Protein AF-A0A9E5IH28-F1 (afdb_monomer)

Radius of gyration: 19.71 Å; Cα contacts (8 Å, |Δi|>4): 525; chains: 1; bounding box: 41×34×56 Å

Mean predicted aligned error: 4.01 Å

Secondary structure (DSSP, 8-state):
-HHHHHHH-THHHHSEEEEEEEETTEEEEEEEETTEEEEEEEE-SSS-EEEEEE-SS-S-EEEEESS---EEE-SSEEEEEEPTTEEEEEEESSPP---SPP--EEPPPEE-SSSTTSEEEEEE-SSSS-EEEEEEEEETT----EEEEEE-SPPPP-SSS-SS-EEEEE-GGGS-TTPEEEEEEEEEETT--EEEPPPEEEE---

Foldseek 3Di:
DVVVVCVVPVQVPDFDKEWWDDDDQKTWIWGDDDQKIKIKMFGAAQAWAKDKGFAQDQADKDWPDKDDWDWDDDGRMIITTHGHGIMIMIIGPGGGDDDDDWEKAWDAWDAADVDGQKIKTKMAIPDDAFKKKWKWKDWPPDPDIDTQDIFRYWADDDPRDDTRIDIGIGNLVVDDQQTKMKMKIWMAHPVGDIYIYPIHIDGHHD

Sequence (206 aa):
GIGKLIGENPALRKGTQQLRATEGSAVAMSRYLDGQEYAVIFNSGEKPEAITFPVSTNSTWDQIYGPTTAAAVAGKKISLKVPALSTVILKADSKFTATTKLSVNLQKIAYDYATPYWLGLRATVPGDEFVQVNFQMRIKGKSTWVNLGTADRRTFKSDDIDGDLYRAFIQPRKFKSGTTIEAVAIARNESGEVAYSKIQSFTIKY

pLDDT: mean 95.01, std 4.23, range [79.5, 98.81]

Nearest PDB structures (foldseek):
  1wza-assembly1_A  TM=7.763E-01  e=2.719E-04  Halothermothrix orenii
  5a2a-assembly1_A  TM=6.970E-01  e=1.653E-02  Anoxybacillus ayderensis
  4kkr-assembly1_A  TM=4.707E-01  e=5.229E-02  Vibrio cholerae MJ-1236
  5wt9-assembly1_G  TM=5.643E-01  e=1.497E-01  Homo sapiens
  4be6-assembly1_A  TM=4.126E-01  e=9.073E-02  Vibrio cholerae MJ-1236

Solvent-accessible surface area (backbone atoms only — not comparable to full-atom values): 11337 Å² total; per-residue (Å²): 109,71,70,58,55,39,69,79,36,53,25,80,75,74,26,47,63,36,82,48,37,76,38,95,54,25,41,34,28,38,25,36,41,96,44,39,44,28,42,42,36,40,18,78,27,94,53,66,37,65,45,67,33,62,51,71,49,73,49,61,67,48,76,80,43,57,75,95,62,76,68,50,73,61,62,42,30,43,35,35,57,42,50,42,68,36,50,40,31,33,34,45,75,49,67,50,71,94,82,68,81,82,49,34,46,43,50,80,61,41,72,25,79,95,48,70,81,24,34,33,42,43,29,41,52,75,75,74,65,75,43,35,38,37,34,35,35,27,49,67,93,54,88,64,73,42,82,63,51,70,23,62,42,57,38,72,65,55,100,87,40,71,44,58,28,31,61,48,68,44,65,55,85,83,53,61,71,71,43,40,37,33,36,37,35,38,31,34,40,86,88,68,52,75,27,66,22,63,75,35,66,45,66,42,76,128

Structure (mmCIF, N/CA/C/O backbone):
data_AF-A0A9E5IH28-F1
#
_entry.id   AF-A0A9E5IH28-F1
#
loop_
_atom_site.group_PDB
_atom_site.id
_atom_site.type_symbol
_atom_site.label_atom_id
_atom_site.label_alt_id
_atom_site.label_comp_id
_atom_site.label_asym_id
_atom_site.label_entity_id
_atom_site.label_seq_id
_atom_site.pdbx_PDB_ins_code
_atom_site.Cartn_x
_atom_site.Cartn_y
_atom_site.Cartn_z
_atom_site.occupancy
_atom_site.B_iso_or_equiv
_atom_site.auth_seq_id
_atom_site.auth_comp_id
_atom_site.auth_asym_id
_atom_site.auth_atom_id
_atom_site.pdbx_PDB_model_num
ATOM 1 N N . GLY A 1 1 ? -3.188 -4.347 -28.576 1.00 79.69 1 GLY A N 1
ATOM 2 C CA . GLY A 1 1 ? -3.918 -3.188 -28.018 1.00 79.69 1 GLY A CA 1
ATOM 3 C C . GLY A 1 1 ? -4.116 -3.355 -26.521 1.00 79.69 1 GLY A C 1
ATOM 4 O O . GLY A 1 1 ? -4.085 -4.486 -26.045 1.00 79.69 1 GLY A O 1
ATOM 5 N N . ILE A 1 2 ? -4.332 -2.259 -25.788 1.00 84.38 2 ILE A N 1
ATOM 6 C CA . ILE A 1 2 ? -4.378 -2.241 -24.312 1.00 84.38 2 ILE A CA 1
ATOM 7 C C . ILE A 1 2 ? -5.440 -3.180 -23.705 1.00 84.38 2 ILE A C 1
ATOM 9 O O . ILE A 1 2 ? -5.204 -3.793 -22.670 1.00 84.38 2 ILE A O 1
ATOM 13 N N . GLY A 1 3 ? -6.578 -3.381 -24.380 1.00 87.62 3 GLY A N 1
ATOM 14 C CA . GLY A 1 3 ? -7.622 -4.305 -23.917 1.00 87.62 3 GLY A CA 1
ATOM 15 C C . GLY A 1 3 ? -7.158 -5.764 -23.824 1.00 87.62 3 GLY A C 1
ATOM 16 O O . GLY A 1 3 ? -7.450 -6.429 -22.831 1.00 87.62 3 GLY A O 1
ATOM 17 N N . LYS A 1 4 ? -6.381 -6.235 -24.812 1.00 91.00 4 LYS A N 1
ATOM 18 C CA . LYS A 1 4 ? -5.788 -7.584 -24.818 1.00 91.00 4 LYS A CA 1
ATOM 19 C C . LYS A 1 4 ? -4.766 -7.736 -23.688 1.00 91.00 4 LYS A C 1
ATOM 21 O O . LYS A 1 4 ? -4.864 -8.687 -22.922 1.00 91.00 4 LYS A O 1
ATOM 26 N N . LEU A 1 5 ? -3.880 -6.746 -23.526 1.00 92.75 5 LEU A N 1
ATOM 27 C CA . LEU A 1 5 ? -2.888 -6.720 -22.445 1.00 92.75 5 LEU A CA 1
ATOM 28 C C . LEU A 1 5 ? -3.553 -6.887 -21.074 1.00 92.75 5 LEU A C 1
ATOM 30 O O . LEU A 1 5 ? -3.120 -7.706 -20.273 1.00 92.75 5 LEU A O 1
ATOM 34 N N . ILE A 1 6 ? -4.622 -6.132 -20.810 1.00 91.75 6 ILE A N 1
ATOM 35 C CA . ILE A 1 6 ? -5.341 -6.203 -19.535 1.00 91.75 6 ILE A CA 1
ATOM 36 C C . ILE A 1 6 ? -6.051 -7.556 -19.362 1.00 91.75 6 ILE A C 1
ATOM 38 O O . ILE A 1 6 ? -6.123 -8.066 -18.246 1.00 91.75 6 ILE A O 1
ATOM 42 N N . GLY A 1 7 ? -6.578 -8.137 -20.445 1.00 91.06 7 GLY A N 1
ATOM 43 C CA . GLY A 1 7 ? -7.181 -9.472 -20.418 1.00 91.06 7 GLY A CA 1
ATOM 44 C C . GLY A 1 7 ? -6.182 -10.566 -20.033 1.00 91.06 7 GLY A C 1
ATOM 45 O O . GLY A 1 7 ? -6.505 -11.423 -19.219 1.00 91.06 7 GLY A O 1
ATOM 46 N N . GLU A 1 8 ? -4.961 -10.492 -20.563 1.00 94.56 8 GLU A N 1
ATOM 47 C CA . GLU A 1 8 ? -3.872 -11.443 -20.290 1.00 94.56 8 GLU A CA 1
ATOM 48 C C . GLU A 1 8 ? -3.177 -11.196 -18.940 1.00 94.56 8 GLU A C 1
ATOM 50 O O . GLU A 1 8 ? -2.517 -12.085 -18.407 1.00 94.56 8 GLU A O 1
ATOM 55 N N . ASN A 1 9 ? -3.330 -9.997 -18.365 1.00 95.94 9 ASN A N 1
ATOM 56 C CA . ASN A 1 9 ? -2.646 -9.572 -17.143 1.00 95.94 9 ASN A CA 1
ATOM 57 C C . ASN A 1 9 ? -3.652 -8.979 -16.124 1.00 95.94 9 ASN A C 1
ATOM 59 O O . ASN A 1 9 ? -3.708 -7.757 -15.939 1.00 95.94 9 ASN A O 1
ATOM 63 N N . PRO A 1 10 ? -4.447 -9.817 -15.424 1.00 93.62 10 PRO A N 1
ATOM 64 C CA . PRO A 1 10 ? -5.578 -9.371 -14.597 1.00 93.62 10 PRO A CA 1
ATOM 65 C C . PRO A 1 10 ? -5.232 -8.392 -13.465 1.00 93.62 10 PRO A C 1
ATOM 67 O O . PRO A 1 10 ? -6.069 -7.555 -13.104 1.00 93.62 10 PRO A O 1
ATOM 70 N N . ALA A 1 11 ? -4.004 -8.442 -12.934 1.00 94.12 11 ALA A N 1
ATOM 71 C CA . ALA A 1 11 ? -3.536 -7.510 -11.906 1.00 94.12 11 ALA A CA 1
ATOM 72 C C . ALA A 1 11 ? -3.602 -6.044 -12.369 1.00 94.12 11 ALA A C 1
ATOM 74 O O . ALA A 1 11 ? -3.873 -5.161 -11.560 1.00 94.12 11 ALA A O 1
ATOM 75 N N . LEU A 1 12 ? -3.445 -5.778 -13.674 1.00 94.88 12 LEU A N 1
ATOM 76 C CA . LEU A 1 12 ? -3.555 -4.427 -14.238 1.00 94.88 12 LEU A CA 1
ATOM 77 C C . LEU A 1 12 ? -4.976 -3.854 -14.122 1.00 94.88 12 LEU A C 1
ATOM 79 O O . LEU A 1 12 ? -5.152 -2.635 -14.107 1.00 94.88 12 LEU A O 1
ATOM 83 N N . ARG A 1 13 ? -6.000 -4.712 -14.008 1.00 92.94 13 ARG A N 1
ATOM 84 C CA . ARG A 1 13 ? -7.393 -4.293 -13.799 1.00 92.94 13 ARG A CA 1
ATOM 85 C C . ARG A 1 13 ? -7.795 -4.332 -12.333 1.00 92.94 13 ARG A C 1
ATOM 87 O O . ARG A 1 13 ? -8.352 -3.357 -11.848 1.00 92.94 13 ARG A O 1
ATOM 94 N N . LYS A 1 14 ? -7.547 -5.454 -11.653 1.00 90.44 14 LYS A N 1
ATOM 95 C CA . LYS A 1 14 ? -8.134 -5.756 -10.334 1.00 90.44 14 LYS A CA 1
ATOM 96 C C . LYS A 1 14 ? -7.117 -5.881 -9.203 1.00 90.44 14 LYS A C 1
ATOM 98 O O . LYS A 1 14 ? -7.521 -6.046 -8.061 1.00 90.44 14 LYS A O 1
ATOM 103 N N . GLY A 1 15 ? -5.825 -5.845 -9.514 1.00 90.75 15 GLY A N 1
ATOM 104 C CA . GLY A 1 15 ? -4.783 -5.996 -8.507 1.00 90.75 15 GLY A CA 1
ATOM 105 C C . GLY A 1 15 ? -4.675 -4.779 -7.599 1.00 90.75 15 GLY A C 1
ATOM 106 O O . GLY A 1 15 ? -4.973 -3.660 -8.046 1.00 90.75 15 GLY A O 1
ATOM 107 N N . THR A 1 16 ? -4.195 -5.009 -6.370 1.00 91.44 16 THR A N 1
ATOM 108 C CA . THR A 1 16 ? -3.833 -3.927 -5.443 1.00 91.44 16 THR A CA 1
ATOM 109 C C . THR A 1 16 ? -2.846 -2.988 -6.124 1.00 91.44 16 THR A C 1
ATOM 111 O O . THR A 1 16 ? -2.083 -3.400 -7.003 1.00 91.44 16 THR A O 1
ATOM 114 N N . GLN A 1 17 ? -2.897 -1.715 -5.754 1.00 93.62 17 GLN A N 1
ATOM 115 C CA . GLN A 1 17 ? -2.045 -0.680 -6.313 1.00 93.62 17 GLN A CA 1
ATOM 116 C C . GLN A 1 17 ? -1.266 0.004 -5.200 1.00 93.62 17 GLN A C 1
ATOM 118 O O . GLN A 1 17 ? -1.857 0.605 -4.305 1.00 93.62 17 GLN A O 1
ATOM 123 N N . GLN A 1 18 ? 0.059 -0.002 -5.309 1.00 92.38 18 GLN A N 1
ATOM 124 C CA . GLN A 1 18 ? 0.931 0.705 -4.379 1.00 92.38 18 GLN A CA 1
ATOM 125 C C . GLN A 1 18 ? 1.774 1.728 -5.134 1.00 92.38 18 GLN A C 1
ATOM 127 O O . GLN A 1 18 ? 2.496 1.376 -6.067 1.00 92.38 18 GLN A O 1
ATOM 132 N N . LEU A 1 19 ? 1.680 2.997 -4.732 1.00 93.62 19 LEU A N 1
ATOM 133 C CA . LEU A 1 19 ? 2.574 4.050 -5.212 1.00 93.62 19 LEU A CA 1
ATOM 134 C C . LEU A 1 19 ? 3.994 3.752 -4.711 1.00 93.62 19 LEU A C 1
ATOM 136 O O . LEU A 1 19 ? 4.177 3.509 -3.521 1.00 93.62 19 LEU A O 1
ATOM 140 N N . ARG A 1 20 ? 4.978 3.735 -5.615 1.00 94.62 20 ARG A N 1
ATOM 141 C CA . ARG A 1 20 ? 6.374 3.388 -5.303 1.00 94.62 20 ARG A CA 1
ATOM 142 C C . ARG A 1 20 ? 7.293 4.601 -5.309 1.00 94.62 20 ARG A C 1
ATOM 144 O O . ARG A 1 20 ? 8.170 4.686 -4.458 1.00 94.62 20 ARG A O 1
ATOM 151 N N . ALA A 1 21 ? 7.100 5.520 -6.252 1.00 95.25 21 ALA A N 1
ATOM 152 C CA . ALA A 1 21 ? 7.838 6.777 -6.304 1.00 95.25 21 ALA A CA 1
ATOM 153 C C . ALA A 1 21 ? 7.129 7.814 -7.178 1.00 95.25 21 ALA A C 1
ATOM 155 O O . ALA A 1 21 ? 6.340 7.477 -8.066 1.00 95.25 21 ALA A O 1
ATOM 156 N N . THR A 1 22 ? 7.493 9.070 -6.953 1.00 94.75 22 THR A N 1
ATOM 157 C CA . THR A 1 22 ? 7.183 10.218 -7.804 1.00 94.75 22 THR A CA 1
ATOM 158 C C . THR A 1 22 ? 8.469 11.017 -7.981 1.00 94.75 22 THR A C 1
ATOM 160 O O . THR A 1 22 ? 9.110 11.322 -6.979 1.00 94.75 22 THR A O 1
ATOM 163 N N . GLU A 1 23 ? 8.843 11.345 -9.213 1.00 95.50 23 GLU A N 1
ATOM 164 C CA . GLU A 1 23 ? 10.050 12.119 -9.531 1.00 95.50 23 GLU A CA 1
ATOM 165 C C . GLU A 1 23 ? 9.738 13.035 -10.713 1.00 95.50 23 GLU A C 1
ATOM 167 O O . GLU A 1 23 ? 9.374 12.544 -11.781 1.00 95.50 23 GLU A O 1
ATOM 172 N N . GLY A 1 24 ? 9.826 14.355 -10.529 1.00 95.75 24 GLY A N 1
ATOM 173 C CA . GLY A 1 24 ? 9.456 15.319 -11.568 1.00 95.75 24 GLY A CA 1
ATOM 174 C C . GLY A 1 24 ? 8.064 15.044 -12.155 1.00 95.75 24 GLY A C 1
ATOM 175 O O . GLY A 1 24 ? 7.060 15.076 -11.442 1.00 95.75 24 GLY A O 1
ATOM 176 N N . SER A 1 25 ? 8.012 14.757 -13.461 1.00 97.44 25 SER A N 1
ATOM 177 C CA . SER A 1 25 ? 6.766 14.409 -14.173 1.00 97.44 25 SER A CA 1
ATOM 178 C C . SER A 1 25 ? 6.463 12.904 -14.233 1.00 97.44 25 SER A C 1
ATOM 180 O O . SER A 1 25 ? 5.507 12.493 -14.900 1.00 97.44 25 SER A O 1
ATOM 182 N N . ALA A 1 26 ? 7.272 12.071 -13.574 1.00 98.06 26 ALA A N 1
ATOM 183 C CA . ALA A 1 26 ? 7.134 10.624 -13.565 1.00 98.06 26 ALA A CA 1
ATOM 184 C C . ALA A 1 26 ? 6.498 10.092 -12.277 1.00 98.06 26 ALA A C 1
ATOM 186 O O . ALA A 1 26 ? 6.795 10.526 -11.163 1.00 98.06 26 ALA A O 1
ATOM 187 N N . VAL A 1 27 ? 5.650 9.076 -12.436 1.00 98.06 27 VAL A N 1
ATOM 188 C CA . VAL A 1 27 ? 4.996 8.358 -11.337 1.00 98.06 27 VAL A CA 1
ATOM 189 C C . VAL A 1 27 ? 5.153 6.863 -11.565 1.00 98.06 27 VAL A C 1
ATOM 191 O O . VAL A 1 27 ? 4.762 6.352 -12.614 1.00 98.06 27 VAL A O 1
ATOM 194 N N . ALA A 1 28 ? 5.686 6.156 -10.570 1.00 98.06 28 ALA A N 1
ATOM 195 C CA . ALA A 1 28 ? 5.828 4.706 -10.583 1.00 98.06 28 ALA A CA 1
ATOM 196 C C . ALA A 1 28 ? 4.917 4.064 -9.535 1.00 98.06 28 ALA A C 1
ATOM 198 O O . ALA A 1 28 ? 4.923 4.435 -8.359 1.00 98.06 28 ALA A O 1
ATOM 199 N N . MET A 1 29 ? 4.160 3.055 -9.953 1.00 96.81 29 MET A N 1
ATOM 200 C CA . MET A 1 29 ? 3.312 2.246 -9.083 1.00 96.81 29 MET A CA 1
ATOM 201 C C . MET A 1 29 ? 3.527 0.761 -9.355 1.00 96.81 29 MET A C 1
ATOM 203 O O . MET A 1 29 ? 3.857 0.368 -10.470 1.00 96.81 29 MET A O 1
ATOM 207 N N . SER A 1 30 ? 3.288 -0.070 -8.348 1.00 96.19 30 SER A N 1
ATOM 208 C CA . SER A 1 30 ? 3.164 -1.512 -8.537 1.00 96.19 30 SER A CA 1
ATOM 209 C C . SER A 1 30 ? 1.699 -1.927 -8.580 1.00 96.19 30 SER A C 1
ATOM 211 O O . SER A 1 30 ? 0.851 -1.326 -7.912 1.00 96.19 30 SER A O 1
ATOM 213 N N . ARG A 1 31 ? 1.408 -2.954 -9.378 1.00 96.38 31 ARG A N 1
ATOM 214 C CA . ARG A 1 31 ? 0.132 -3.671 -9.388 1.00 96.38 31 ARG A CA 1
ATOM 215 C C . ARG A 1 31 ? 0.385 -5.123 -9.035 1.00 96.38 31 ARG A C 1
ATOM 217 O O . ARG A 1 31 ? 1.29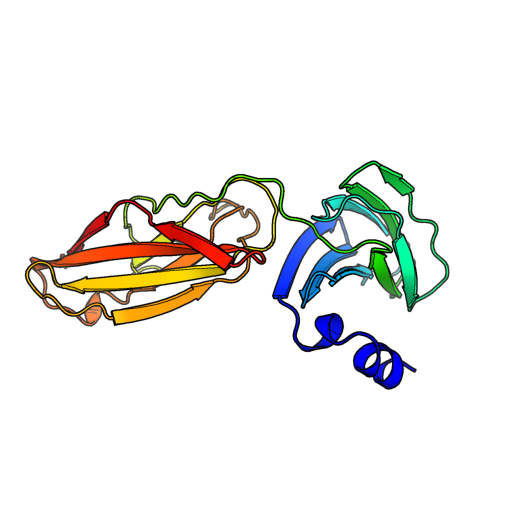5 -5.725 -9.601 1.00 96.38 31 ARG A O 1
ATOM 224 N N . TYR A 1 32 ? -0.429 -5.685 -8.150 1.00 94.88 32 TYR A N 1
ATOM 225 C CA . TYR A 1 32 ? -0.250 -7.061 -7.701 1.00 94.88 32 TYR A CA 1
ATOM 226 C C . TYR A 1 32 ? -1.563 -7.835 -7.611 1.00 94.88 32 TYR A C 1
ATOM 228 O O . TYR A 1 32 ? -2.561 -7.322 -7.104 1.00 94.88 32 TYR A O 1
ATOM 236 N N . LEU A 1 33 ? -1.549 -9.072 -8.109 1.00 93.81 33 LEU A N 1
ATOM 237 C CA . LEU A 1 33 ? -2.621 -10.054 -7.935 1.00 93.81 33 LEU A CA 1
ATOM 238 C C . LEU A 1 33 ? -2.057 -11.467 -8.125 1.00 93.81 33 LEU A C 1
ATOM 240 O O . LEU A 1 33 ? -1.295 -11.691 -9.069 1.00 93.81 33 LEU A O 1
ATOM 244 N N . ASP A 1 34 ? -2.449 -12.410 -7.267 1.00 91.31 34 ASP A N 1
ATOM 245 C CA . ASP A 1 34 ? -2.146 -13.846 -7.381 1.00 91.31 34 ASP A CA 1
ATOM 246 C C . ASP A 1 34 ? -0.658 -14.138 -7.666 1.00 91.31 34 ASP A C 1
ATOM 248 O O . ASP A 1 34 ? -0.268 -14.776 -8.655 1.00 91.31 34 ASP A O 1
ATOM 252 N N . GLY A 1 35 ? 0.214 -13.581 -6.824 1.00 93.44 35 GLY A N 1
ATOM 253 C CA . GLY A 1 35 ? 1.664 -13.753 -6.924 1.00 93.44 35 GLY A CA 1
ATOM 254 C C . GLY A 1 35 ? 2.334 -12.949 -8.039 1.00 93.44 35 GLY A C 1
ATOM 255 O O . GLY A 1 35 ? 3.557 -12.937 -8.105 1.00 93.44 35 GLY A O 1
ATOM 256 N N . GLN A 1 36 ? 1.592 -12.285 -8.926 1.00 96.56 36 GLN A N 1
ATOM 257 C CA . GLN A 1 36 ? 2.178 -11.534 -10.033 1.00 96.56 36 GLN A CA 1
ATOM 258 C C . GLN A 1 36 ? 2.295 -10.048 -9.714 1.00 96.56 36 GLN A C 1
ATOM 260 O O . GLN A 1 36 ? 1.277 -9.379 -9.545 1.00 96.56 36 GLN A O 1
ATOM 265 N N . GLU A 1 37 ? 3.517 -9.518 -9.748 1.00 97.31 37 GLU A N 1
ATOM 266 C CA . GLU A 1 37 ? 3.770 -8.077 -9.689 1.00 97.31 37 GLU A CA 1
ATOM 267 C C . GLU A 1 37 ? 4.005 -7.492 -11.092 1.00 97.31 37 GLU A C 1
ATOM 269 O O . GLU A 1 37 ? 4.604 -8.125 -11.970 1.00 97.31 37 GLU A O 1
ATOM 274 N N . TYR A 1 38 ? 3.524 -6.265 -11.280 1.00 98.19 38 TYR A N 1
ATOM 275 C CA . TYR A 1 38 ? 3.798 -5.391 -12.416 1.00 98.19 38 TYR A CA 1
ATOM 276 C C . TYR A 1 38 ? 4.263 -4.037 -11.894 1.00 98.19 38 TYR A C 1
ATOM 278 O O . TYR A 1 38 ? 3.728 -3.559 -10.895 1.00 98.19 38 TYR A O 1
ATOM 286 N N . ALA A 1 39 ? 5.182 -3.388 -12.600 1.00 98.25 39 ALA A N 1
ATOM 287 C CA . ALA A 1 39 ? 5.504 -1.983 -12.406 1.00 98.25 39 ALA A CA 1
ATOM 288 C C . ALA A 1 39 ? 4.874 -1.187 -13.550 1.00 98.25 39 ALA A C 1
ATOM 290 O O . ALA A 1 39 ? 5.081 -1.497 -14.721 1.00 98.25 39 ALA A O 1
ATOM 291 N N . VAL A 1 40 ? 4.082 -0.175 -13.214 1.00 98.19 40 VAL A N 1
ATOM 292 C CA . VAL A 1 40 ? 3.435 0.727 -14.167 1.00 98.19 40 VAL A CA 1
ATOM 293 C C . VAL A 1 40 ? 4.014 2.111 -13.937 1.00 98.19 40 VAL A C 1
ATOM 295 O O . VAL A 1 40 ? 3.930 2.646 -12.830 1.00 98.19 40 VAL A O 1
ATOM 298 N N . ILE A 1 41 ? 4.623 2.671 -14.975 1.00 98.50 41 ILE A N 1
ATOM 299 C CA . ILE A 1 41 ? 5.333 3.938 -14.899 1.00 98.50 41 ILE A CA 1
ATOM 300 C C . ILE A 1 41 ? 4.758 4.886 -15.939 1.00 98.50 41 ILE A C 1
ATOM 302 O O . ILE A 1 41 ? 4.684 4.553 -17.121 1.00 98.50 41 ILE A O 1
ATOM 306 N N . PHE A 1 42 ? 4.358 6.066 -15.487 1.00 98.19 42 PHE A N 1
ATOM 307 C CA . PHE A 1 42 ? 3.827 7.139 -16.316 1.00 98.19 42 PHE A CA 1
ATOM 308 C C . PHE A 1 42 ? 4.816 8.294 -16.335 1.00 98.19 42 PHE A C 1
ATOM 310 O O . PHE A 1 42 ? 5.422 8.581 -15.307 1.00 98.19 42 PHE A O 1
ATOM 317 N N . ASN A 1 43 ? 4.931 8.976 -17.469 1.00 98.38 43 ASN A N 1
ATOM 318 C CA . ASN A 1 43 ? 5.563 10.286 -17.560 1.00 98.38 43 ASN A CA 1
ATOM 319 C C . ASN A 1 43 ? 4.612 11.236 -18.289 1.00 98.38 43 ASN A C 1
ATOM 321 O O . ASN A 1 43 ? 4.341 11.049 -19.475 1.00 98.38 43 ASN A O 1
ATOM 325 N N . SER A 1 44 ? 4.099 12.236 -17.575 1.00 97.81 44 SER A N 1
ATOM 326 C CA . SER A 1 44 ? 3.207 13.261 -18.130 1.00 97.81 44 SER A CA 1
ATOM 327 C C . SER A 1 44 ? 3.946 14.503 -18.633 1.00 97.81 44 SER A C 1
ATOM 329 O O . SER A 1 44 ? 3.305 15.465 -19.042 1.00 97.81 44 SER A O 1
ATOM 331 N N . GLY A 1 45 ? 5.278 14.509 -18.582 1.00 98.00 45 GLY A N 1
ATOM 332 C CA . GLY A 1 45 ? 6.114 15.604 -19.052 1.00 98.00 45 GLY A CA 1
ATOM 333 C C . GLY A 1 45 ? 6.436 15.496 -20.540 1.00 98.00 45 GLY A C 1
ATOM 334 O O . GLY A 1 45 ? 6.471 14.411 -21.123 1.00 98.00 45 GLY A O 1
ATOM 335 N N . GLU A 1 46 ? 6.747 16.637 -21.149 1.00 97.81 46 GLU A N 1
ATOM 336 C CA . GLU A 1 46 ? 7.162 16.746 -22.557 1.00 97.81 46 GLU A CA 1
ATOM 337 C C . GLU A 1 46 ? 8.626 16.333 -22.790 1.00 97.81 46 GLU A C 1
ATOM 339 O O . GLU A 1 46 ? 9.129 16.367 -23.913 1.00 97.81 46 GLU A O 1
ATOM 344 N N . LYS A 1 47 ? 9.332 15.928 -21.729 1.00 98.06 47 LYS A N 1
ATOM 345 C CA . LYS A 1 47 ? 10.719 15.460 -21.769 1.00 98.06 47 LYS A CA 1
ATOM 346 C C . LYS A 1 47 ? 10.833 14.093 -21.096 1.00 98.06 47 LYS A C 1
ATOM 348 O O . LYS A 1 47 ? 10.058 13.800 -20.186 1.00 98.06 47 LYS A O 1
ATOM 353 N N . PRO A 1 48 ? 11.791 13.247 -21.512 1.00 98.12 48 PRO A N 1
ATOM 354 C CA . PRO A 1 48 ? 12.058 12.006 -20.804 1.00 98.12 48 PRO A CA 1
ATOM 355 C C . PRO A 1 48 ? 12.497 12.266 -19.359 1.00 98.12 48 PRO A C 1
ATOM 357 O O . PRO A 1 48 ? 13.372 13.103 -19.133 1.00 98.12 48 PRO A O 1
ATOM 360 N N . GLU A 1 49 ? 11.950 11.504 -18.420 1.00 98.50 49 GLU A N 1
ATOM 361 C CA . GLU A 1 49 ? 12.140 11.693 -16.979 1.00 98.50 49 GLU A CA 1
ATOM 362 C C . GLU A 1 49 ? 12.804 10.455 -16.371 1.00 98.50 49 GLU A C 1
ATOM 364 O O . GLU A 1 49 ? 12.422 9.320 -16.676 1.00 98.50 49 GLU A O 1
ATOM 369 N N . ALA A 1 50 ? 13.832 10.656 -15.549 1.00 98.38 50 ALA A N 1
ATOM 370 C CA . ALA A 1 50 ? 14.498 9.556 -14.862 1.00 98.38 50 ALA A CA 1
ATOM 371 C C . ALA A 1 50 ? 13.761 9.258 -13.558 1.00 98.38 50 ALA A C 1
ATOM 373 O O . ALA A 1 50 ? 13.481 10.164 -12.787 1.00 98.38 50 ALA A O 1
ATOM 374 N N . ILE A 1 51 ? 13.478 7.988 -13.286 1.00 98.56 51 ILE A N 1
ATOM 375 C CA . ILE A 1 51 ? 12.842 7.584 -12.035 1.00 98.56 51 ILE A CA 1
ATOM 376 C C . ILE A 1 51 ? 13.458 6.294 -11.521 1.00 98.56 51 ILE A C 1
ATOM 378 O O . ILE A 1 51 ? 13.873 5.412 -12.277 1.00 98.56 51 ILE A O 1
ATOM 382 N N . THR A 1 52 ? 13.532 6.204 -10.202 1.00 98.38 52 THR A N 1
ATOM 383 C CA . THR A 1 52 ? 14.053 5.053 -9.485 1.00 98.38 52 THR A CA 1
ATOM 384 C C . THR A 1 52 ? 13.108 4.714 -8.348 1.00 98.38 52 THR A C 1
ATOM 386 O O . THR A 1 52 ? 12.737 5.593 -7.576 1.00 98.38 52 THR A O 1
ATOM 389 N N . PHE A 1 53 ? 12.719 3.449 -8.233 1.00 97.44 53 PHE A N 1
ATOM 390 C CA . PHE A 1 53 ? 11.679 3.046 -7.293 1.00 97.44 53 PHE A CA 1
ATOM 391 C C . PHE A 1 53 ? 11.858 1.606 -6.798 1.00 97.44 53 PHE A C 1
ATOM 393 O O . PHE A 1 53 ? 12.447 0.775 -7.500 1.00 97.44 53 PHE A O 1
ATOM 400 N N . PRO A 1 54 ? 11.375 1.299 -5.581 1.00 95.88 54 PRO A N 1
ATOM 401 C CA . PRO A 1 54 ? 11.363 -0.062 -5.066 1.00 95.88 54 PRO A CA 1
ATOM 402 C C . PRO A 1 54 ? 10.244 -0.903 -5.700 1.00 95.88 54 PRO A C 1
ATOM 404 O O . PRO A 1 54 ? 9.224 -0.382 -6.153 1.00 95.88 54 PRO A O 1
ATOM 407 N N . VAL A 1 55 ? 10.425 -2.220 -5.678 1.00 95.75 55 VAL A N 1
ATOM 408 C CA . VAL A 1 55 ? 9.422 -3.246 -6.012 1.00 95.75 55 VAL A CA 1
ATOM 409 C C . VAL A 1 55 ? 9.433 -4.336 -4.938 1.00 95.75 55 VAL A C 1
ATOM 411 O O . VAL A 1 55 ? 10.405 -4.471 -4.197 1.00 95.75 55 VAL A O 1
ATOM 414 N N . SER A 1 56 ? 8.375 -5.136 -4.822 1.00 94.19 56 SER A N 1
ATOM 415 C CA . SER A 1 56 ? 8.325 -6.187 -3.790 1.00 94.19 56 SER A CA 1
ATOM 416 C C . SER A 1 56 ? 9.044 -7.471 -4.218 1.00 94.19 56 SER A C 1
ATOM 418 O O . SER A 1 56 ? 9.554 -8.207 -3.363 1.00 94.19 56 SER A O 1
ATOM 420 N N . THR A 1 57 ? 9.102 -7.733 -5.524 1.00 95.44 57 THR A N 1
ATOM 421 C CA . THR A 1 57 ? 9.635 -8.958 -6.128 1.00 95.44 57 THR A CA 1
ATOM 422 C C . THR A 1 57 ? 11.077 -8.760 -6.585 1.00 95.44 57 THR A C 1
ATOM 424 O O .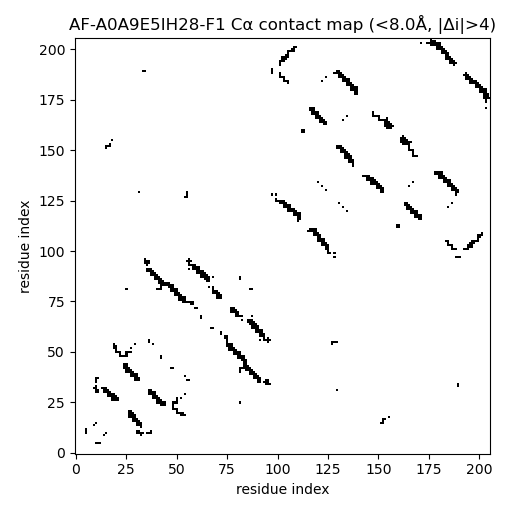 THR A 1 57 ? 11.386 -7.849 -7.350 1.00 95.44 57 THR A O 1
ATOM 427 N N . ASN A 1 58 ? 11.972 -9.635 -6.124 1.00 94.69 58 ASN A N 1
ATOM 428 C CA . ASN A 1 58 ? 13.340 -9.701 -6.631 1.00 94.69 58 ASN A CA 1
ATOM 429 C C . ASN A 1 58 ? 13.354 -10.585 -7.884 1.00 94.69 58 ASN A C 1
ATOM 431 O O . ASN A 1 58 ? 13.259 -11.803 -7.766 1.00 94.69 58 ASN A O 1
ATOM 435 N N . SER A 1 59 ? 13.404 -9.973 -9.064 1.00 96.44 59 SER A N 1
ATOM 436 C CA . SER A 1 59 ? 13.245 -10.658 -10.350 1.00 96.44 59 SER A CA 1
ATOM 437 C C . SER A 1 59 ? 13.943 -9.888 -11.464 1.00 96.44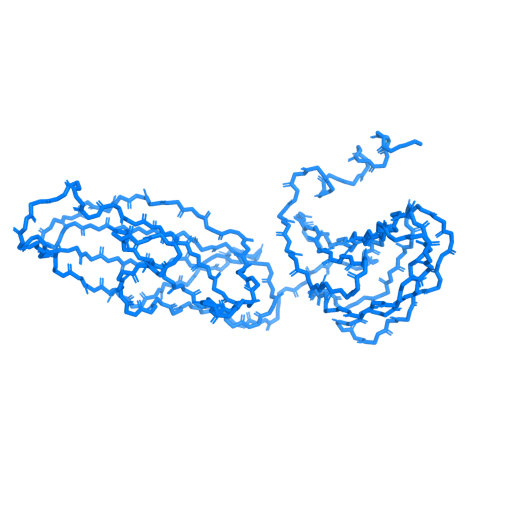 59 SER A C 1
ATOM 439 O O . SER A 1 59 ? 14.224 -8.702 -11.311 1.00 96.44 59 SER A O 1
ATOM 441 N N . THR A 1 60 ? 14.150 -10.534 -12.607 1.00 97.00 60 THR A N 1
ATOM 442 C CA . THR A 1 60 ? 14.196 -9.845 -13.903 1.00 97.00 60 THR A CA 1
ATOM 443 C C . THR A 1 60 ? 12.788 -9.384 -14.301 1.00 97.00 60 THR A C 1
ATOM 445 O O . THR A 1 60 ? 11.793 -9.843 -13.721 1.00 97.00 60 THR A O 1
ATOM 448 N N . TRP A 1 61 ? 12.713 -8.407 -15.207 1.00 98.25 61 TRP A N 1
ATOM 449 C CA . TRP A 1 61 ? 11.465 -7.732 -15.550 1.00 98.25 61 TRP A CA 1
ATOM 450 C C . TRP A 1 61 ? 11.330 -7.515 -17.054 1.00 98.25 61 TRP A C 1
ATOM 452 O O . TRP A 1 61 ? 12.080 -6.731 -17.639 1.00 98.25 61 TRP A O 1
ATOM 462 N N . ASP A 1 62 ? 10.310 -8.128 -17.643 1.00 97.56 62 ASP A N 1
ATOM 463 C CA . ASP A 1 62 ? 9.947 -7.950 -19.042 1.00 97.56 62 ASP A CA 1
ATOM 464 C C . ASP A 1 62 ? 9.105 -6.690 -19.268 1.00 97.56 62 ASP A C 1
ATOM 466 O O . ASP A 1 62 ? 8.087 -6.461 -18.606 1.00 97.56 62 ASP A O 1
ATOM 470 N N . GLN A 1 63 ? 9.466 -5.888 -20.272 1.00 97.88 63 GLN A N 1
ATOM 471 C CA . GLN A 1 63 ? 8.600 -4.812 -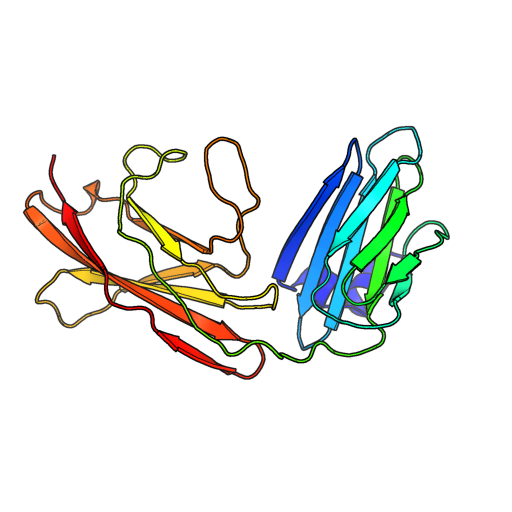20.749 1.00 97.88 63 GLN A CA 1
ATOM 472 C C . GLN A 1 63 ? 7.479 -5.386 -21.622 1.00 97.88 63 GLN A C 1
ATOM 474 O O . GLN A 1 63 ? 7.720 -5.912 -22.705 1.00 97.88 63 GLN A O 1
ATOM 479 N N . ILE A 1 64 ? 6.233 -5.206 -21.186 1.00 97.25 64 ILE A N 1
ATOM 480 C CA . ILE A 1 64 ? 5.045 -5.740 -21.872 1.00 97.25 64 ILE A CA 1
ATOM 481 C C . ILE A 1 64 ? 4.202 -4.659 -22.560 1.00 97.25 64 ILE A C 1
ATOM 483 O O . ILE A 1 64 ? 3.262 -4.971 -23.291 1.00 97.25 64 ILE A O 1
ATOM 487 N N . TYR A 1 65 ? 4.498 -3.380 -22.313 1.00 97.50 65 TYR A N 1
ATOM 488 C CA . TYR A 1 65 ? 3.780 -2.260 -22.919 1.00 97.50 65 TYR A CA 1
ATOM 489 C C . TYR A 1 65 ? 4.613 -0.978 -22.942 1.00 97.50 65 TYR A C 1
ATOM 491 O O . TYR A 1 65 ? 5.426 -0.743 -22.047 1.00 97.50 65 TYR A O 1
ATOM 499 N N . GLY A 1 66 ? 4.335 -0.124 -23.929 1.00 96.56 66 GLY A N 1
ATOM 500 C CA . GLY A 1 66 ? 4.953 1.190 -24.082 1.00 96.56 66 GLY A CA 1
ATOM 501 C C . GLY A 1 66 ? 6.152 1.207 -25.031 1.00 96.56 66 GLY A C 1
ATOM 502 O O . GLY A 1 66 ? 6.523 0.162 -25.570 1.00 96.56 66 GLY A O 1
ATOM 503 N N . PRO A 1 67 ? 6.766 2.384 -25.243 1.00 97.19 67 PRO A N 1
ATOM 504 C CA . PRO A 1 67 ? 7.979 2.515 -26.045 1.00 97.19 67 PRO A CA 1
ATOM 505 C C . PRO A 1 67 ? 9.147 1.760 -25.405 1.00 97.19 67 PRO A C 1
ATOM 507 O O . PRO A 1 67 ? 9.290 1.777 -24.180 1.00 97.19 67 PRO A O 1
ATOM 510 N N . THR A 1 68 ? 9.986 1.105 -26.211 1.00 96.81 68 THR A N 1
ATOM 511 C CA . THR A 1 68 ? 11.154 0.349 -25.730 1.00 96.81 68 THR A CA 1
ATOM 512 C C . THR A 1 68 ? 12.030 1.218 -24.837 1.00 96.81 68 THR A C 1
ATOM 514 O O . THR A 1 68 ? 12.566 2.233 -25.278 1.00 96.81 68 THR A O 1
ATOM 517 N N . THR A 1 69 ? 12.163 0.816 -23.576 1.00 96.69 69 THR A N 1
ATOM 518 C CA . THR A 1 69 ? 12.874 1.576 -22.554 1.00 96.69 69 THR A CA 1
ATOM 519 C C . THR A 1 69 ? 13.798 0.639 -21.792 1.00 96.69 69 THR A C 1
ATOM 521 O O . THR A 1 69 ? 13.363 -0.372 -21.249 1.00 96.69 69 THR A O 1
ATOM 524 N N . ALA A 1 70 ? 15.086 0.972 -21.735 1.00 96.44 70 ALA A N 1
ATOM 525 C CA . ALA A 1 70 ? 16.030 0.207 -20.934 1.00 96.44 70 ALA A CA 1
ATOM 526 C C . ALA A 1 70 ? 15.739 0.420 -19.440 1.00 96.44 70 ALA A C 1
ATOM 528 O O . ALA A 1 70 ? 15.747 1.555 -18.955 1.00 96.44 70 ALA A O 1
ATOM 529 N N . ALA A 1 71 ? 15.501 -0.677 -18.722 1.00 97.50 71 ALA A N 1
ATOM 530 C CA . ALA A 1 71 ? 15.351 -0.691 -17.275 1.00 97.50 71 ALA A CA 1
ATOM 531 C C . ALA A 1 71 ? 16.564 -1.375 -16.636 1.00 97.50 71 ALA A C 1
ATOM 533 O O . ALA A 1 71 ? 16.921 -2.496 -16.992 1.00 97.50 71 ALA A O 1
ATOM 534 N N . ALA A 1 72 ? 17.193 -0.694 -15.683 1.00 98.00 72 ALA A N 1
ATOM 535 C CA . ALA A 1 72 ? 18.206 -1.278 -14.821 1.00 98.00 72 ALA A CA 1
ATOM 536 C C . ALA A 1 72 ? 17.523 -1.854 -13.578 1.00 98.00 72 ALA A C 1
ATOM 538 O O . ALA A 1 72 ? 16.759 -1.156 -12.907 1.00 98.00 72 ALA A O 1
ATOM 539 N N . VAL A 1 73 ? 17.812 -3.116 -13.265 1.00 97.88 73 VAL A N 1
ATOM 540 C CA . VAL A 1 73 ? 17.264 -3.808 -12.095 1.00 97.88 73 VAL A CA 1
ATOM 541 C C . VAL A 1 73 ? 18.403 -4.203 -11.166 1.00 97.88 73 VAL A C 1
ATOM 543 O O . VAL A 1 73 ? 19.361 -4.850 -11.584 1.00 97.88 73 VAL A O 1
ATOM 546 N N . ALA A 1 74 ? 18.297 -3.813 -9.899 1.00 96.62 74 ALA A N 1
ATOM 547 C CA . ALA A 1 74 ? 19.260 -4.139 -8.855 1.00 96.62 74 ALA A CA 1
ATOM 548 C C . ALA A 1 74 ? 18.512 -4.632 -7.612 1.00 96.62 74 ALA A C 1
ATOM 550 O O . ALA A 1 74 ? 18.047 -3.846 -6.784 1.00 96.62 74 ALA A O 1
ATOM 551 N N . GLY A 1 75 ? 18.364 -5.953 -7.493 1.00 94.31 75 GLY A N 1
ATOM 552 C CA . GLY A 1 75 ? 17.551 -6.562 -6.446 1.00 94.31 75 GLY A CA 1
ATOM 553 C C . GLY A 1 75 ? 16.085 -6.129 -6.550 1.00 94.31 75 GLY A C 1
ATOM 554 O O . GLY A 1 75 ? 15.451 -6.259 -7.592 1.00 94.31 75 GLY A O 1
ATOM 555 N N . LYS A 1 76 ? 15.553 -5.554 -5.468 1.00 95.62 76 LYS A N 1
ATOM 556 C CA . LYS A 1 76 ? 14.170 -5.051 -5.365 1.00 95.62 76 LYS A CA 1
ATOM 557 C C . LYS A 1 76 ? 14.016 -3.587 -5.801 1.00 95.62 76 LYS A C 1
ATOM 559 O O . LYS A 1 76 ? 13.213 -2.844 -5.241 1.00 95.62 76 LYS A O 1
ATOM 564 N N . LYS A 1 77 ? 14.822 -3.138 -6.762 1.00 97.81 77 LYS A N 1
ATOM 565 C CA . LYS A 1 77 ? 14.870 -1.740 -7.202 1.00 97.81 77 LYS A CA 1
ATOM 566 C C . LYS A 1 77 ? 14.986 -1.667 -8.716 1.00 97.81 77 LYS A C 1
ATOM 568 O O . LYS A 1 77 ? 15.816 -2.362 -9.300 1.00 97.81 77 LYS A O 1
ATOM 573 N N . ILE A 1 78 ? 14.175 -0.805 -9.322 1.00 98.50 78 ILE A N 1
ATOM 574 C CA . ILE A 1 78 ? 14.173 -0.543 -10.762 1.00 98.50 78 ILE A CA 1
ATOM 575 C C . ILE A 1 78 ? 14.511 0.929 -10.993 1.00 98.50 78 ILE A C 1
ATOM 577 O O . ILE A 1 78 ? 13.997 1.810 -10.300 1.00 98.50 78 ILE A O 1
ATOM 581 N N . SER A 1 79 ? 15.356 1.186 -11.986 1.00 98.50 79 SER A N 1
ATOM 582 C CA . SER A 1 79 ? 15.697 2.517 -12.482 1.00 98.50 79 SER A CA 1
ATOM 583 C C . SER A 1 79 ? 15.517 2.555 -13.995 1.00 98.50 79 SER A C 1
ATOM 585 O O . SER A 1 79 ? 16.036 1.692 -14.701 1.00 98.50 79 SER A O 1
ATOM 587 N N . LEU A 1 80 ? 14.804 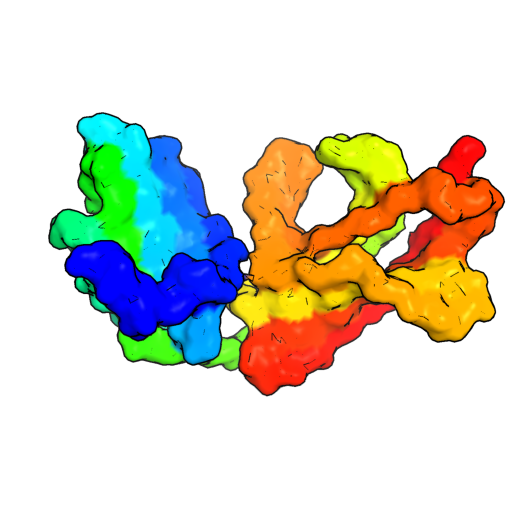3.555 -14.513 1.00 98.31 80 LEU A N 1
ATOM 588 C CA . LEU A 1 80 ? 14.670 3.773 -15.954 1.00 98.31 80 LEU A CA 1
ATOM 589 C C . LEU A 1 80 ? 14.463 5.251 -16.288 1.00 98.31 80 LEU A C 1
ATOM 591 O O . LEU A 1 80 ? 14.093 6.055 -15.433 1.00 98.31 80 LEU A O 1
ATOM 595 N N . LYS A 1 81 ? 14.678 5.592 -17.561 1.00 98.31 81 LYS A N 1
ATOM 596 C CA . LYS A 1 81 ? 14.351 6.903 -18.125 1.00 98.31 81 LYS A CA 1
ATOM 597 C C . LYS A 1 81 ? 13.111 6.776 -18.999 1.00 98.31 81 LYS A C 1
ATOM 599 O O . LYS A 1 81 ? 13.185 6.267 -20.112 1.00 98.31 81 LYS A O 1
ATOM 604 N N . VAL A 1 82 ? 11.975 7.209 -18.470 1.00 98.25 82 VAL A N 1
ATOM 605 C CA . VAL A 1 82 ? 10.657 7.052 -19.088 1.00 98.25 82 VAL A CA 1
ATOM 606 C C . VAL A 1 82 ? 10.500 8.103 -20.189 1.00 98.25 82 VAL A C 1
ATOM 608 O O . VAL A 1 82 ? 10.656 9.292 -19.899 1.00 98.25 82 VAL A O 1
ATOM 611 N N . PRO A 1 83 ? 10.186 7.727 -21.440 1.00 98.44 83 PRO A N 1
ATOM 612 C CA . PRO A 1 83 ? 9.987 8.687 -22.526 1.00 98.44 83 PRO A CA 1
ATOM 613 C C . PRO A 1 83 ? 8.901 9.727 -22.220 1.00 98.44 83 PRO A C 1
ATOM 615 O O . PRO A 1 83 ? 8.008 9.479 -21.408 1.00 98.44 83 PRO A O 1
ATOM 618 N N . ALA A 1 84 ? 8.972 10.883 -22.881 1.00 98.19 84 ALA A N 1
ATOM 619 C CA . ALA A 1 84 ? 7.971 11.944 -22.758 1.00 98.19 84 ALA A CA 1
ATOM 620 C C . ALA A 1 84 ? 6.558 11.434 -23.085 1.00 98.19 84 ALA A C 1
ATOM 622 O O . ALA A 1 84 ? 6.401 10.628 -24.005 1.00 98.19 84 ALA A O 1
ATOM 623 N N . LEU A 1 85 ? 5.550 11.922 -22.355 1.00 97.94 85 LEU A N 1
ATOM 624 C CA . LEU A 1 85 ? 4.124 11.640 -22.585 1.00 97.94 85 LEU A CA 1
ATOM 625 C C . LEU A 1 85 ? 3.821 10.146 -22.803 1.00 97.94 85 LEU A C 1
ATOM 627 O O . LEU A 1 85 ? 3.092 9.767 -23.723 1.00 97.94 85 LEU A O 1
ATOM 631 N N . SER A 1 86 ? 4.417 9.276 -21.986 1.00 98.06 86 SER A N 1
ATOM 632 C CA . SER A 1 86 ? 4.382 7.831 -22.213 1.00 98.06 86 SER A CA 1
ATOM 633 C C . SER A 1 86 ? 4.010 7.025 -20.974 1.00 98.06 86 SER A C 1
ATOM 635 O O . SER A 1 86 ? 3.975 7.511 -19.841 1.00 98.06 86 SER A O 1
ATOM 637 N N . THR A 1 87 ? 3.693 5.755 -21.213 1.00 97.88 87 THR A N 1
ATOM 638 C CA . THR A 1 87 ? 3.478 4.747 -20.177 1.00 97.88 87 THR A CA 1
ATOM 639 C C . THR A 1 87 ? 4.319 3.529 -20.507 1.00 97.88 87 THR A C 1
ATOM 641 O O . THR A 1 87 ? 4.236 3.022 -21.625 1.00 97.88 87 THR A O 1
ATOM 644 N N . VAL A 1 88 ? 5.077 3.043 -19.530 1.00 98.25 88 VAL A N 1
ATOM 645 C CA . VAL A 1 88 ? 5.847 1.798 -19.601 1.00 98.25 88 VAL A CA 1
ATOM 646 C C . VAL A 1 88 ? 5.273 0.829 -18.575 1.00 98.25 88 VAL A C 1
ATOM 648 O O . VAL A 1 88 ? 5.028 1.208 -17.428 1.00 98.25 88 VAL A O 1
ATOM 651 N N . ILE A 1 89 ? 5.036 -0.419 -18.984 1.00 98.31 89 ILE A N 1
ATOM 652 C CA . ILE A 1 89 ? 4.619 -1.486 -18.065 1.00 98.31 89 ILE A CA 1
ATOM 653 C C . ILE A 1 89 ? 5.654 -2.594 -18.106 1.00 98.31 89 ILE A C 1
ATOM 655 O O . ILE A 1 89 ? 5.917 -3.162 -19.168 1.00 98.31 89 ILE A O 1
ATOM 659 N N . LEU A 1 90 ? 6.192 -2.904 -16.933 1.00 98.62 90 LEU A N 1
ATOM 660 C CA . LEU A 1 90 ? 7.093 -4.017 -16.700 1.00 98.62 90 LEU A CA 1
ATOM 661 C C . LEU A 1 90 ? 6.357 -5.108 -15.920 1.00 98.62 90 LEU A C 1
ATOM 663 O O . LEU A 1 90 ? 5.543 -4.812 -15.042 1.00 98.62 90 LEU A O 1
ATOM 667 N N . LYS A 1 91 ? 6.653 -6.368 -16.213 1.00 98.38 91 LYS A N 1
ATOM 668 C CA . LYS A 1 91 ? 6.128 -7.545 -15.522 1.00 98.38 91 LYS A CA 1
ATOM 669 C C . LYS A 1 91 ? 7.285 -8.292 -14.878 1.00 98.38 91 LYS A C 1
ATOM 671 O O . LYS A 1 91 ? 8.289 -8.503 -15.538 1.00 98.38 91 LYS A O 1
ATOM 676 N N . ALA A 1 92 ? 7.147 -8.692 -13.618 1.00 98.25 92 ALA A N 1
ATOM 677 C CA . ALA A 1 92 ? 8.147 -9.547 -12.990 1.00 98.25 92 ALA A CA 1
ATOM 678 C C . ALA A 1 92 ? 8.121 -10.947 -13.622 1.00 98.25 92 ALA A C 1
ATOM 680 O O . ALA A 1 92 ? 7.048 -11.546 -13.750 1.00 98.25 92 ALA A O 1
ATOM 681 N N . ASP A 1 93 ? 9.287 -11.486 -13.959 1.00 97.44 93 ASP A N 1
ATOM 682 C CA . ASP A 1 93 ? 9.390 -12.817 -14.573 1.00 97.44 93 ASP A CA 1
ATOM 683 C C . ASP A 1 93 ? 9.123 -13.938 -13.558 1.00 97.44 93 ASP A C 1
ATOM 685 O O . ASP A 1 93 ? 8.617 -15.007 -13.901 1.00 97.44 93 ASP A O 1
ATOM 689 N N . SER A 1 94 ? 9.414 -13.679 -12.281 1.00 96.25 94 SER A N 1
ATOM 690 C CA . SER A 1 94 ? 9.114 -14.578 -11.168 1.00 96.25 94 SER A CA 1
ATOM 691 C C . SER A 1 94 ? 7.891 -14.128 -10.366 1.00 96.25 94 SER A C 1
ATOM 693 O O . SER A 1 94 ? 7.491 -12.960 -10.358 1.00 96.25 94 SER A O 1
ATOM 695 N N . LYS A 1 95 ? 7.277 -15.090 -9.669 1.00 94.75 95 LYS A N 1
ATOM 696 C CA . LYS A 1 95 ? 6.194 -14.819 -8.723 1.00 94.75 95 LYS A CA 1
ATOM 697 C C . LYS A 1 95 ? 6.755 -14.249 -7.424 1.00 94.75 95 LYS A C 1
ATOM 699 O O . LYS A 1 95 ? 7.766 -14.720 -6.905 1.00 94.75 95 LYS A O 1
ATOM 704 N N . PHE A 1 96 ? 6.043 -13.280 -6.865 1.00 94.19 96 PHE A N 1
ATOM 705 C CA . PHE A 1 96 ? 6.295 -12.773 -5.526 1.00 94.19 96 PHE A CA 1
ATOM 706 C C . PHE A 1 96 ? 6.224 -13.909 -4.501 1.00 94.19 96 PHE A C 1
ATOM 708 O O . PHE A 1 96 ? 5.275 -14.694 -4.491 1.00 94.19 96 PHE A O 1
ATOM 715 N N . THR A 1 97 ? 7.209 -13.945 -3.608 1.00 89.44 97 THR A N 1
ATOM 716 C CA . THR A 1 97 ? 7.238 -14.832 -2.446 1.00 89.44 97 THR A CA 1
ATOM 717 C C . THR A 1 97 ? 7.462 -13.980 -1.205 1.00 89.44 97 THR A C 1
ATOM 719 O O . THR A 1 97 ? 8.402 -13.183 -1.166 1.00 89.44 97 THR A O 1
ATOM 722 N N . ALA A 1 98 ? 6.592 -14.140 -0.207 1.00 87.56 98 ALA A N 1
ATOM 723 C CA . ALA A 1 98 ? 6.726 -13.457 1.071 1.00 87.56 98 ALA A CA 1
ATOM 724 C C . ALA A 1 98 ? 7.969 -13.962 1.817 1.00 87.56 98 ALA A C 1
ATOM 726 O O . ALA A 1 98 ? 8.226 -15.162 1.894 1.00 87.56 98 ALA A O 1
ATOM 727 N N . THR A 1 99 ? 8.746 -13.034 2.358 1.00 88.19 99 THR A N 1
ATOM 728 C CA . THR A 1 99 ? 9.998 -13.297 3.087 1.00 88.19 99 THR A CA 1
ATOM 729 C C . THR A 1 99 ? 10.015 -12.630 4.457 1.00 88.19 99 THR A C 1
ATOM 731 O O . THR A 1 99 ? 10.785 -13.008 5.338 1.00 88.19 99 THR A O 1
ATOM 734 N N . THR A 1 100 ? 9.157 -11.631 4.649 1.00 91.06 100 THR A N 1
ATOM 735 C CA . THR A 1 100 ? 9.074 -10.846 5.871 1.00 91.06 100 THR A CA 1
ATOM 736 C C . THR A 1 100 ? 8.095 -11.505 6.828 1.00 91.06 100 THR A C 1
ATOM 738 O O . THR A 1 100 ? 6.927 -11.698 6.499 1.00 91.06 100 THR A O 1
ATOM 741 N N . LYS A 1 101 ? 8.545 -11.801 8.053 1.00 93.00 101 LYS A N 1
ATOM 742 C CA . LYS A 1 101 ? 7.655 -12.301 9.105 1.00 93.00 101 LYS A CA 1
ATOM 743 C C . LYS A 1 101 ? 6.523 -11.303 9.353 1.00 93.00 101 LYS A C 1
ATOM 745 O O . LYS A 1 101 ? 6.774 -10.157 9.739 1.00 93.00 101 LYS A O 1
ATOM 750 N N . LEU A 1 102 ? 5.283 -11.760 9.197 1.00 96.56 102 LEU A N 1
ATOM 751 C CA . LEU A 1 102 ? 4.118 -10.908 9.373 1.00 96.56 102 LEU A CA 1
ATOM 752 C C . LEU A 1 102 ? 3.976 -10.449 10.831 1.00 96.56 102 LEU A C 1
ATOM 754 O O . LEU A 1 102 ? 3.975 -11.241 11.775 1.00 96.56 102 LEU A O 1
ATOM 758 N N . SER A 1 103 ? 3.821 -9.143 11.013 1.00 97.62 103 SER A N 1
ATOM 759 C CA . SER A 1 103 ? 3.380 -8.536 12.268 1.00 97.62 103 SER A CA 1
ATOM 760 C C . SER A 1 103 ? 2.639 -7.238 11.971 1.00 97.62 103 SER A C 1
ATOM 762 O O . SER A 1 103 ? 2.765 -6.682 10.883 1.00 97.62 103 SER A O 1
ATOM 764 N N . VAL A 1 104 ? 1.843 -6.757 12.923 1.00 98.56 104 VAL A N 1
ATOM 765 C CA . VAL A 1 104 ? 1.111 -5.500 12.766 1.00 98.56 104 VAL A CA 1
ATOM 766 C C . VAL A 1 104 ? 1.084 -4.727 14.073 1.00 98.56 104 VAL A C 1
ATOM 768 O O . VAL A 1 104 ? 0.817 -5.273 15.146 1.00 98.56 104 VAL A O 1
ATOM 771 N N . ASN A 1 105 ? 1.359 -3.432 13.985 1.00 98.38 105 ASN A N 1
ATOM 772 C CA . ASN A 1 105 ? 1.252 -2.509 15.101 1.00 98.38 105 ASN A CA 1
ATOM 773 C C . ASN A 1 105 ? 0.139 -1.508 14.815 1.00 98.38 105 ASN A C 1
ATOM 775 O O . ASN A 1 105 ? 0.208 -0.802 13.820 1.00 98.38 105 ASN A O 1
ATOM 779 N N . LEU A 1 106 ? -0.863 -1.433 15.691 1.00 98.62 106 LEU A N 1
ATOM 780 C CA . LEU A 1 106 ? -1.834 -0.343 15.691 1.00 98.62 106 LEU A CA 1
ATOM 781 C C . LEU A 1 106 ? -1.327 0.744 16.639 1.00 98.62 106 LEU A C 1
ATOM 783 O O . LEU A 1 106 ? -1.187 0.507 17.846 1.00 98.62 106 LEU A O 1
ATOM 787 N N . GLN A 1 107 ? -1.064 1.923 16.084 1.00 97.38 107 GLN A N 1
ATOM 788 C CA . GLN A 1 107 ? -0.650 3.099 16.838 1.00 97.38 107 GLN A CA 1
ATOM 789 C C . GLN A 1 107 ? -1.782 3.592 17.748 1.00 97.38 107 GLN A C 1
ATOM 791 O O . GLN A 1 107 ? -2.951 3.235 17.576 1.00 97.38 107 GLN A O 1
ATOM 796 N N . LYS A 1 108 ? -1.442 4.450 18.718 1.00 97.06 108 LYS A N 1
ATOM 797 C CA . LYS A 1 108 ? -2.447 5.097 19.569 1.00 97.06 108 LYS A CA 1
ATOM 798 C C . LYS A 1 108 ? -3.484 5.815 18.700 1.00 97.06 108 LYS A C 1
ATOM 800 O O . LYS A 1 108 ? -3.135 6.548 17.776 1.00 97.06 108 LYS A O 1
ATOM 805 N N . ILE A 1 109 ? -4.756 5.608 19.027 1.00 97.25 109 ILE A N 1
ATOM 806 C CA . ILE A 1 109 ? -5.870 6.270 18.350 1.00 97.25 109 ILE A CA 1
ATOM 807 C C . ILE A 1 109 ? -5.806 7.760 18.687 1.00 97.25 109 ILE A C 1
ATOM 809 O O . ILE A 1 109 ? -5.726 8.137 19.856 1.00 97.25 109 ILE A O 1
ATOM 813 N N . ALA A 1 110 ? -5.854 8.598 17.660 1.00 94.25 110 ALA A N 1
ATOM 814 C CA . ALA A 1 110 ? -5.842 10.046 17.796 1.00 94.25 110 ALA A CA 1
ATOM 815 C C . ALA A 1 110 ? -6.677 10.673 16.684 1.00 94.25 110 ALA A C 1
ATOM 817 O O . ALA A 1 110 ? -6.937 10.029 15.663 1.00 94.25 110 ALA A O 1
ATOM 818 N N . TYR A 1 111 ? -7.063 11.934 16.865 1.00 93.38 111 TYR A N 1
ATOM 819 C CA . TYR A 1 111 ? -7.675 12.696 15.786 1.00 93.38 111 TYR A CA 1
ATOM 820 C C . TYR A 1 111 ? -6.759 12.747 14.565 1.00 93.38 111 TYR A C 1
ATOM 822 O O . TYR A 1 111 ? -5.529 12.696 14.665 1.00 93.38 111 TYR A O 1
ATOM 830 N N . ASP A 1 112 ? -7.379 12.751 13.397 1.00 90.81 112 ASP A N 1
ATOM 831 C CA . ASP A 1 112 ? -6.671 12.835 12.145 1.00 90.81 112 ASP A CA 1
ATOM 832 C C . ASP A 1 112 ? -6.405 14.273 11.741 1.00 90.81 112 ASP A C 1
ATOM 834 O O . ASP A 1 112 ? -7.273 15.132 11.871 1.00 90.81 112 ASP A O 1
ATOM 838 N N . TYR A 1 113 ? -5.192 14.513 11.252 1.00 85.44 113 TYR A N 1
ATOM 839 C CA . TYR A 1 113 ? -4.781 15.835 10.813 1.00 85.44 113 TYR A CA 1
ATOM 840 C C . TYR A 1 113 ? -5.464 16.221 9.494 1.00 85.44 113 TYR A C 1
ATOM 842 O O . TYR A 1 113 ? -6.093 17.269 9.411 1.00 85.44 113 TYR A O 1
ATOM 850 N N . ALA A 1 114 ? -5.406 15.347 8.480 1.00 83.25 114 ALA A N 1
ATOM 851 C CA . ALA A 1 114 ? -5.957 15.621 7.148 1.00 83.25 114 ALA A CA 1
ATOM 852 C C . ALA A 1 114 ? -7.494 15.560 7.103 1.00 83.25 114 ALA A C 1
ATOM 854 O O . ALA A 1 114 ? -8.124 16.160 6.236 1.00 83.25 114 ALA A O 1
ATOM 855 N N . THR A 1 115 ? -8.105 14.832 8.039 1.00 85.19 115 THR A N 1
ATOM 856 C CA . THR A 1 115 ? -9.559 14.782 8.238 1.00 85.19 115 THR A CA 1
ATOM 857 C C . THR A 1 115 ? -9.903 15.225 9.658 1.00 85.19 115 THR A C 1
ATOM 859 O O . THR A 1 115 ? -10.247 14.394 10.510 1.00 85.19 115 THR A O 1
ATOM 862 N N . PRO A 1 116 ? -9.800 16.539 9.944 1.00 80.44 116 PRO A N 1
ATOM 863 C CA . PRO A 1 116 ? -10.053 17.053 11.281 1.00 80.44 116 PRO A CA 1
ATOM 864 C C . PRO A 1 116 ? -11.440 16.600 11.754 1.00 80.44 116 PRO A C 1
ATOM 866 O O . PRO A 1 116 ? -12.380 16.470 10.969 1.00 80.44 116 PRO A O 1
ATOM 869 N N . TYR A 1 117 ? -11.556 16.300 13.050 1.00 90.88 117 TYR A N 1
ATOM 870 C CA . TYR A 1 117 ? -12.735 15.713 13.714 1.00 90.88 117 TYR A CA 1
ATOM 871 C C . TYR A 1 117 ? -12.971 14.210 13.528 1.00 90.88 117 TYR A C 1
ATOM 873 O O . TYR A 1 117 ? -13.869 13.673 14.181 1.00 90.88 117 TYR A O 1
ATOM 881 N N . TRP A 1 118 ? -12.193 13.510 12.703 1.00 95.38 118 TRP A N 1
ATOM 882 C CA . TRP A 1 118 ? -12.252 12.049 12.607 1.00 95.38 118 TRP A CA 1
ATOM 883 C C . TRP A 1 118 ? -11.123 11.437 13.430 1.00 95.38 118 TRP A C 1
ATOM 885 O O . TRP A 1 118 ? -10.055 12.024 13.564 1.00 95.38 118 TRP A O 1
ATOM 895 N N . LEU A 1 119 ? -11.351 10.261 14.012 1.00 96.25 119 LEU A N 1
ATOM 896 C CA . LEU A 1 119 ? -10.282 9.496 14.649 1.00 96.25 119 LEU A CA 1
ATOM 897 C C . LEU A 1 119 ? -9.572 8.676 13.575 1.00 96.25 119 LEU A C 1
ATOM 899 O O . LEU A 1 119 ? -10.215 7.899 12.867 1.00 96.25 119 LEU A O 1
ATOM 903 N N . GLY A 1 120 ? -8.256 8.835 13.473 1.00 95.31 120 GLY A N 1
ATOM 904 C CA . GLY A 1 120 ? -7.404 8.049 12.592 1.00 95.31 120 GLY A CA 1
ATOM 905 C C . GLY A 1 120 ? -6.932 6.771 13.280 1.00 95.31 120 GLY A C 1
ATOM 906 O O . GLY A 1 120 ? -6.298 6.821 14.337 1.00 95.31 120 GLY A O 1
ATOM 907 N N . LEU A 1 121 ? -7.201 5.627 12.653 1.00 97.50 121 LEU A N 1
ATOM 908 C CA . LEU A 1 121 ? -6.527 4.367 12.944 1.00 97.50 121 LEU A CA 1
ATOM 909 C C . LEU A 1 121 ? -5.340 4.243 11.995 1.00 97.50 121 LEU A C 1
ATOM 911 O O . LEU A 1 121 ? -5.507 4.358 10.783 1.00 97.50 121 LEU A O 1
ATOM 915 N N . ARG A 1 122 ? -4.147 4.038 12.551 1.00 96.75 122 ARG A N 1
ATOM 916 C CA . ARG A 1 122 ? -2.888 3.986 11.801 1.00 96.75 122 ARG A CA 1
ATOM 917 C C . ARG A 1 122 ? -2.147 2.726 12.197 1.00 96.75 122 ARG A C 1
ATOM 919 O O . ARG A 1 122 ? -1.832 2.552 13.375 1.00 96.75 122 ARG A O 1
ATOM 926 N N . ALA A 1 123 ? -1.911 1.846 11.236 1.00 98.12 123 ALA A N 1
ATOM 927 C CA . ALA A 1 123 ? -1.186 0.613 11.464 1.00 98.12 123 ALA A CA 1
ATOM 928 C C . ALA A 1 123 ? 0.074 0.531 10.607 1.00 98.12 123 ALA A C 1
ATOM 930 O O . ALA A 1 123 ? 0.064 0.946 9.452 1.00 98.12 123 ALA A O 1
ATOM 931 N N . THR A 1 124 ? 1.133 -0.042 11.168 1.00 97.62 124 THR A N 1
ATOM 932 C CA . THR A 1 124 ? 2.365 -0.369 10.447 1.00 97.62 124 THR A CA 1
ATOM 933 C C . THR A 1 124 ? 2.536 -1.880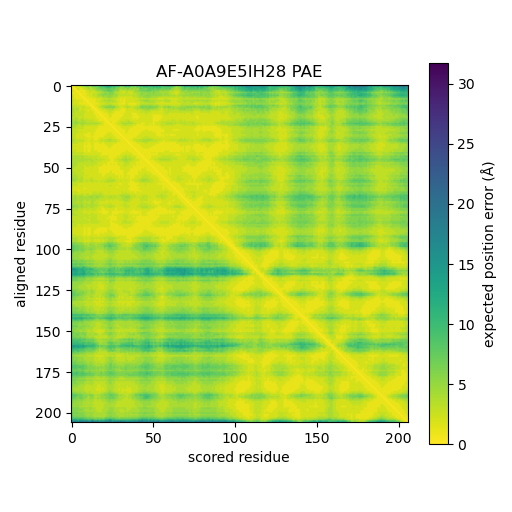 10.362 1.00 97.62 124 THR A C 1
ATOM 935 O O . THR A 1 124 ? 2.171 -2.623 11.278 1.00 97.62 124 THR A O 1
ATOM 938 N N . VAL A 1 125 ? 3.096 -2.325 9.242 1.00 97.06 125 VAL A N 1
ATOM 939 C CA . VAL A 1 125 ? 3.477 -3.714 8.966 1.00 97.06 125 VAL A CA 1
ATOM 940 C C . VAL A 1 125 ? 4.904 -3.669 8.422 1.00 97.06 125 VAL A C 1
ATOM 942 O O . VAL A 1 125 ? 5.152 -2.866 7.519 1.00 97.06 125 VAL A O 1
ATOM 945 N N . PRO A 1 126 ? 5.846 -4.471 8.954 1.00 94.19 126 PRO A N 1
ATOM 946 C CA . PRO A 1 126 ? 7.230 -4.442 8.503 1.00 94.19 126 PRO A CA 1
ATOM 947 C C . PRO A 1 126 ? 7.365 -4.893 7.047 1.00 94.19 126 PRO A C 1
ATOM 949 O O . PRO A 1 126 ? 6.546 -5.653 6.527 1.00 94.19 126 PRO A O 1
ATOM 952 N N . GLY A 1 127 ? 8.448 -4.448 6.415 1.00 90.44 127 GLY A N 1
ATOM 953 C CA . GLY A 1 127 ? 8.740 -4.747 5.018 1.00 90.44 127 GLY A CA 1
ATOM 954 C C . GLY A 1 127 ? 7.830 -4.005 4.040 1.00 90.44 127 GLY A C 1
ATOM 955 O O . GLY A 1 127 ? 6.959 -3.222 4.419 1.00 90.44 127 GLY A O 1
ATOM 956 N N . ASP A 1 128 ? 8.044 -4.285 2.759 1.00 88.00 128 ASP A N 1
ATOM 957 C CA . ASP A 1 128 ? 7.349 -3.650 1.633 1.00 88.00 128 ASP A CA 1
ATOM 958 C C . ASP A 1 128 ? 6.566 -4.682 0.803 1.00 88.00 128 ASP A C 1
ATOM 960 O O . ASP A 1 128 ? 6.415 -4.581 -0.411 1.00 88.00 128 ASP A O 1
ATOM 964 N N . GLU A 1 129 ? 6.130 -5.753 1.463 1.00 90.56 129 GLU A N 1
ATOM 965 C CA . GLU A 1 129 ? 5.359 -6.841 0.861 1.00 90.56 129 GLU A CA 1
ATOM 966 C C . GLU A 1 129 ? 3.870 -6.483 0.764 1.00 90.56 129 GLU A C 1
ATOM 968 O O . GLU A 1 129 ? 3.394 -5.569 1.454 1.00 90.56 129 GLU A O 1
ATOM 973 N N . PHE A 1 130 ? 3.145 -7.211 -0.089 1.00 90.69 130 PHE A N 1
ATOM 974 C CA . PHE A 1 130 ? 1.703 -7.063 -0.268 1.00 90.69 130 PHE A CA 1
ATOM 975 C C . PHE A 1 130 ? 0.970 -7.626 0.951 1.00 90.69 130 PHE A C 1
ATOM 977 O O . PHE A 1 130 ? 1.043 -8.817 1.256 1.00 90.69 130 PHE A O 1
ATOM 984 N N . VAL A 1 131 ? 0.329 -6.732 1.701 1.00 94.31 131 VAL A N 1
ATOM 985 C CA . VAL A 1 131 ? -0.406 -7.053 2.924 1.00 94.31 131 VAL A CA 1
ATOM 986 C C . VAL A 1 131 ? -1.697 -6.253 2.931 1.00 94.31 131 VAL A C 1
ATOM 988 O O . VAL A 1 131 ? -1.733 -5.088 2.542 1.00 94.31 131 VAL A O 1
ATOM 991 N N . GLN A 1 132 ? -2.760 -6.878 3.416 1.00 95.56 132 GLN A N 1
ATOM 992 C CA . GLN A 1 132 ? -4.017 -6.211 3.713 1.00 95.56 132 GLN A CA 1
ATOM 993 C C . GLN A 1 132 ? -4.176 -6.071 5.221 1.00 95.56 132 GLN A C 1
ATOM 995 O O . GLN A 1 132 ? -3.918 -7.013 5.967 1.00 95.56 132 GLN A O 1
ATOM 1000 N N . VAL A 1 133 ? -4.639 -4.912 5.679 1.00 98.31 133 VAL A N 1
ATOM 1001 C CA . VAL A 1 133 ? -4.940 -4.653 7.086 1.00 98.31 133 VAL A CA 1
ATOM 1002 C C . VAL A 1 133 ? -6.420 -4.345 7.233 1.00 98.31 133 VAL A C 1
ATOM 1004 O O . VAL A 1 133 ? -6.900 -3.296 6.802 1.00 98.31 133 VAL A O 1
ATOM 1007 N N . ASN A 1 134 ? -7.147 -5.266 7.858 1.00 98.56 134 ASN A N 1
ATOM 1008 C CA . ASN A 1 134 ? -8.523 -5.054 8.277 1.00 98.56 134 ASN A CA 1
ATOM 1009 C C . ASN A 1 134 ? -8.552 -4.349 9.637 1.00 98.56 134 ASN A C 1
ATOM 1011 O O . ASN A 1 134 ? -7.814 -4.712 10.553 1.00 98.56 134 ASN A O 1
ATOM 1015 N N . PHE A 1 135 ? -9.423 -3.357 9.775 1.00 98.75 135 PHE A N 1
ATOM 1016 C CA . PHE A 1 135 ? -9.628 -2.641 11.026 1.00 98.75 135 PHE A CA 1
ATOM 1017 C C . PHE A 1 135 ? -10.985 -2.999 11.603 1.00 98.75 135 PHE A C 1
ATOM 1019 O O . PHE A 1 135 ? -12.002 -2.958 10.909 1.00 98.75 135 PHE A O 1
ATOM 1026 N N . GLN A 1 136 ? -11.011 -3.301 12.896 1.00 98.62 136 GLN A N 1
ATOM 1027 C CA . GLN A 1 136 ? -12.251 -3.544 13.620 1.00 98.62 136 GLN A CA 1
ATOM 1028 C C . GLN A 1 136 ? -12.298 -2.704 14.884 1.00 98.62 136 GLN A C 1
ATOM 1030 O O . GLN A 1 136 ? -11.263 -2.401 15.482 1.00 98.62 136 GLN A O 1
ATOM 1035 N N . MET A 1 137 ? -13.508 -2.353 15.307 1.00 98.31 137 MET A N 1
ATOM 1036 C CA . MET A 1 137 ? -13.741 -1.702 16.591 1.00 98.31 137 MET A CA 1
ATOM 1037 C C . MET A 1 137 ? -14.870 -2.354 17.372 1.00 98.31 137 MET A C 1
ATOM 1039 O O . MET A 1 137 ? -15.759 -2.979 16.805 1.00 98.31 137 MET A O 1
ATOM 1043 N N . ARG A 1 138 ? -14.894 -2.107 18.673 1.00 98.12 138 ARG A N 1
ATOM 1044 C CA . ARG A 1 138 ? -16.051 -2.341 19.531 1.00 98.12 138 ARG A CA 1
ATOM 1045 C C . ARG A 1 138 ? -16.186 -1.211 20.539 1.00 98.12 138 ARG A C 1
ATOM 1047 O O . ARG A 1 138 ? -15.240 -0.471 20.800 1.00 98.12 138 ARG A O 1
ATOM 1054 N N . ILE A 1 139 ? -17.361 -1.095 21.143 1.00 98.00 139 ILE A N 1
ATOM 1055 C CA . ILE A 1 139 ? -17.520 -0.283 22.353 1.00 98.00 139 ILE A CA 1
ATOM 1056 C C . ILE A 1 139 ? -17.002 -1.116 23.525 1.00 98.00 139 ILE A C 1
ATOM 1058 O O . ILE A 1 139 ? -17.369 -2.287 23.648 1.00 98.00 139 ILE A O 1
ATOM 1062 N N . LYS A 1 140 ? -16.163 -0.528 24.381 1.00 97.69 140 LYS A N 1
ATOM 1063 C CA . LYS A 1 140 ? -15.597 -1.216 25.545 1.00 97.69 140 LYS A CA 1
ATOM 1064 C C . LYS A 1 140 ? -16.709 -1.822 26.407 1.00 97.69 140 LYS A C 1
ATOM 1066 O O . LYS A 1 140 ? -17.704 -1.164 26.700 1.00 97.69 140 LYS A O 1
ATOM 1071 N N . GLY A 1 141 ? -16.540 -3.088 26.785 1.00 95.44 141 GLY A N 1
ATOM 1072 C CA . GLY A 1 141 ? -17.538 -3.863 27.533 1.00 95.44 141 GLY A CA 1
ATOM 1073 C C . GLY A 1 141 ? -18.604 -4.555 26.673 1.00 95.44 141 GLY A C 1
ATOM 1074 O O . GLY A 1 141 ? -19.322 -5.404 27.188 1.00 95.44 141 GLY A O 1
ATOM 1075 N N . LYS A 1 142 ? -18.695 -4.264 25.367 1.00 96.25 142 LYS A N 1
ATOM 1076 C CA . LYS A 1 142 ? -19.508 -5.053 24.425 1.00 96.25 142 LYS A CA 1
ATOM 1077 C C . LYS A 1 142 ? -18.668 -6.165 23.794 1.00 96.25 142 LYS A C 1
ATOM 1079 O O . LYS A 1 142 ? -17.467 -6.005 23.600 1.00 96.25 142 LYS A O 1
ATOM 1084 N N . SER A 1 143 ? -19.297 -7.283 23.442 1.00 93.56 143 SER A N 1
ATOM 1085 C CA . SER A 1 143 ? -18.626 -8.418 22.788 1.00 93.56 143 SER A CA 1
ATOM 1086 C C . SER A 1 143 ? -18.516 -8.266 21.267 1.00 93.56 143 SER A C 1
ATOM 1088 O O . SER A 1 143 ? -17.595 -8.812 20.664 1.00 93.56 143 SER A O 1
ATOM 1090 N N . THR A 1 144 ? -19.426 -7.517 20.642 1.00 96.44 144 THR A N 1
ATOM 1091 C CA . THR A 1 144 ? -19.519 -7.396 19.182 1.00 96.44 144 THR A CA 1
ATOM 1092 C C . THR A 1 144 ? -18.452 -6.469 18.606 1.00 96.44 144 THR A C 1
ATOM 1094 O O . THR A 1 144 ? -18.420 -5.278 18.924 1.00 96.44 144 THR A O 1
ATOM 1097 N N . TRP A 1 145 ? -17.632 -7.009 17.703 1.00 97.81 145 TRP A N 1
ATOM 1098 C CA . TRP A 1 145 ? -16.736 -6.241 16.842 1.00 97.81 145 TRP A CA 1
ATOM 1099 C C . TRP A 1 145 ? -17.445 -5.822 15.552 1.00 97.81 145 TRP A C 1
ATOM 1101 O O . TRP A 1 145 ? -18.230 -6.572 14.978 1.00 97.81 145 TRP A O 1
ATOM 1111 N N . VAL A 1 146 ? -17.156 -4.608 15.100 1.00 97.38 146 VAL A N 1
ATOM 1112 C CA . VAL A 1 146 ? -17.670 -3.998 13.876 1.00 97.38 146 VAL A CA 1
ATOM 1113 C C . VAL A 1 146 ? -16.500 -3.774 12.929 1.00 97.38 146 VAL A C 1
ATOM 1115 O O . VAL A 1 146 ? -15.489 -3.187 13.318 1.00 97.38 146 VAL A O 1
ATOM 1118 N N . ASN A 1 147 ? -16.652 -4.220 11.683 1.00 97.94 147 ASN A N 1
ATOM 1119 C CA . ASN A 1 147 ? -15.676 -3.991 10.624 1.00 97.94 147 ASN A CA 1
ATOM 1120 C C . ASN A 1 147 ? -15.694 -2.516 10.187 1.00 97.94 147 ASN A C 1
ATOM 1122 O O . ASN A 1 147 ? -16.752 -1.972 9.874 1.00 97.94 147 ASN A O 1
ATOM 1126 N N . LEU A 1 148 ? -14.522 -1.882 10.166 1.00 97.31 148 LEU A N 1
ATOM 1127 C CA . LEU A 1 148 ? -14.324 -0.498 9.729 1.00 97.31 148 LEU A CA 1
ATOM 1128 C C . LEU A 1 148 ? -13.793 -0.384 8.298 1.00 97.31 148 LEU A C 1
ATOM 1130 O O . LEU A 1 148 ? -13.765 0.713 7.746 1.00 97.31 148 LEU A O 1
ATOM 1134 N N . GLY A 1 149 ? -13.373 -1.500 7.707 1.00 97.19 149 GLY A N 1
ATOM 1135 C CA . GLY A 1 149 ? -12.807 -1.568 6.368 1.00 97.19 149 GLY A CA 1
ATOM 1136 C C . GLY A 1 149 ? -11.428 -2.216 6.343 1.00 97.19 149 GLY A C 1
ATOM 1137 O O . GLY A 1 149 ? -10.842 -2.554 7.375 1.00 97.19 149 GLY A O 1
ATOM 1138 N N . THR A 1 150 ? -10.915 -2.383 5.129 1.00 96.94 150 THR A N 1
ATOM 1139 C CA . THR A 1 150 ? -9.605 -2.973 4.857 1.00 96.94 150 THR A CA 1
ATOM 1140 C C . THR A 1 150 ? -8.783 -2.001 4.025 1.00 96.94 150 THR A C 1
ATOM 1142 O O . THR A 1 150 ? -9.268 -1.494 3.016 1.00 96.94 150 THR A O 1
ATOM 1145 N N . ALA A 1 151 ? -7.547 -1.754 4.449 1.00 95.88 151 ALA A N 1
ATOM 1146 C CA . ALA A 1 151 ? -6.543 -1.058 3.657 1.00 95.88 151 ALA A CA 1
ATOM 1147 C C . ALA A 1 151 ? -5.602 -2.095 3.034 1.00 95.88 151 ALA A C 1
ATOM 1149 O O . ALA A 1 151 ? -5.059 -2.936 3.744 1.00 95.88 151 ALA A O 1
ATOM 1150 N N . ASP A 1 152 ? -5.407 -2.038 1.723 1.00 92.62 152 ASP A N 1
ATOM 1151 C CA . ASP A 1 152 ? -4.607 -2.983 0.927 1.00 92.62 152 ASP A CA 1
ATOM 1152 C C . ASP A 1 152 ? -3.298 -2.377 0.400 1.00 92.62 152 ASP A C 1
ATOM 1154 O O . ASP A 1 152 ? -2.614 -2.969 -0.436 1.00 92.62 152 ASP A O 1
ATOM 1158 N N . ARG A 1 153 ? -2.974 -1.172 0.876 1.00 90.94 153 ARG A N 1
ATOM 1159 C CA . ARG A 1 153 ? -1.812 -0.383 0.478 1.00 90.94 153 ARG A CA 1
ATOM 1160 C C . ARG A 1 153 ? -1.406 0.589 1.575 1.00 90.94 153 ARG A C 1
ATOM 1162 O O . ARG A 1 153 ? -2.238 1.063 2.354 1.00 90.94 153 ARG A O 1
ATOM 1169 N N . ARG A 1 154 ? -0.118 0.912 1.570 1.00 92.62 154 ARG A N 1
ATOM 1170 C CA . ARG A 1 154 ? 0.516 1.892 2.450 1.00 92.62 154 ARG A CA 1
ATOM 1171 C C . ARG A 1 154 ? 0.278 3.323 1.959 1.00 92.62 154 ARG A C 1
ATOM 1173 O O . ARG A 1 154 ? 0.157 3.561 0.755 1.00 92.62 154 ARG A O 1
ATOM 1180 N N . THR A 1 155 ? 0.228 4.279 2.884 1.00 90.56 155 THR A N 1
ATOM 1181 C CA . THR A 1 155 ? 0.318 5.705 2.554 1.00 90.56 155 THR A CA 1
ATOM 1182 C C . THR A 1 155 ? 1.698 6.048 2.020 1.00 90.56 155 THR A C 1
ATOM 1184 O O . THR A 1 155 ? 2.702 5.458 2.410 1.00 90.56 155 THR A O 1
ATOM 1187 N N . PHE A 1 156 ? 1.745 7.051 1.150 1.00 84.12 156 PHE A N 1
ATOM 1188 C CA . PHE A 1 156 ? 2.988 7.728 0.819 1.00 84.12 156 PHE A CA 1
ATOM 1189 C C . PHE A 1 156 ? 3.210 8.876 1.805 1.00 84.12 156 PHE A C 1
ATOM 1191 O O . PHE A 1 156 ? 2.237 9.443 2.310 1.00 84.12 156 PHE A O 1
ATOM 1198 N N . LYS A 1 157 ? 4.473 9.195 2.093 1.00 86.31 157 LYS A N 1
ATOM 1199 C CA . LYS A 1 157 ? 4.815 10.277 3.017 1.00 86.31 157 LYS A CA 1
ATOM 1200 C C . LYS A 1 157 ? 4.420 11.632 2.422 1.00 86.31 157 LYS A C 1
ATOM 1202 O O . LYS A 1 157 ? 4.709 11.898 1.258 1.00 86.31 157 LYS A O 1
ATOM 1207 N N . SER A 1 158 ? 3.809 12.483 3.236 1.00 81.38 158 SER A N 1
ATOM 1208 C CA . SER A 1 158 ? 3.615 13.912 2.974 1.00 81.38 158 SER A CA 1
ATOM 1209 C C . SER A 1 158 ? 4.095 14.730 4.176 1.00 81.38 158 SER A C 1
ATOM 1211 O O . SER A 1 158 ? 4.537 14.158 5.174 1.00 81.38 158 SER A O 1
ATOM 1213 N N . ASP A 1 159 ? 3.997 16.057 4.098 1.00 83.81 159 ASP A N 1
ATOM 1214 C CA . ASP A 1 159 ? 4.377 16.951 5.203 1.00 83.81 159 ASP A CA 1
ATOM 1215 C C . ASP A 1 159 ? 3.553 16.699 6.478 1.00 83.81 159 ASP A C 1
ATOM 1217 O O . ASP A 1 159 ? 4.043 16.876 7.590 1.00 83.81 159 ASP A O 1
ATOM 1221 N N . ASP A 1 160 ? 2.320 16.218 6.314 1.00 81.00 160 ASP A N 1
ATOM 1222 C CA . ASP A 1 160 ? 1.351 16.061 7.399 1.00 81.00 160 ASP A CA 1
ATOM 1223 C C . ASP A 1 160 ? 1.142 14.608 7.854 1.00 81.00 160 ASP A C 1
ATOM 1225 O O . ASP A 1 160 ? 0.529 14.349 8.895 1.00 81.00 160 ASP A O 1
ATOM 1229 N N . ILE A 1 161 ? 1.552 13.633 7.037 1.00 79.50 161 ILE A N 1
ATOM 1230 C CA . ILE A 1 161 ? 1.262 12.215 7.254 1.00 79.50 161 ILE A CA 1
ATOM 1231 C C . ILE A 1 161 ? 2.507 11.386 6.955 1.00 79.50 161 ILE A C 1
ATOM 1233 O O . ILE A 1 161 ? 3.046 11.415 5.847 1.00 79.50 161 ILE A O 1
ATOM 1237 N N . ASP A 1 162 ? 2.904 10.566 7.927 1.00 85.75 162 ASP A N 1
ATOM 1238 C CA . ASP A 1 162 ? 3.945 9.567 7.715 1.00 85.75 162 ASP A CA 1
ATOM 1239 C C . ASP A 1 162 ? 3.564 8.588 6.591 1.00 85.75 162 ASP A C 1
ATOM 1241 O O . ASP A 1 162 ? 2.408 8.171 6.425 1.00 85.75 162 ASP A O 1
ATOM 1245 N N . GLY A 1 163 ? 4.572 8.195 5.816 1.00 88.88 163 GLY A N 1
ATOM 1246 C CA . GLY A 1 163 ? 4.447 7.091 4.873 1.00 88.88 163 GLY A CA 1
ATOM 1247 C C . GLY A 1 163 ? 4.280 5.753 5.592 1.00 88.88 163 GLY A C 1
ATOM 1248 O O . GLY A 1 163 ? 4.353 5.660 6.816 1.00 88.88 163 GLY A O 1
ATOM 1249 N N . ASP A 1 1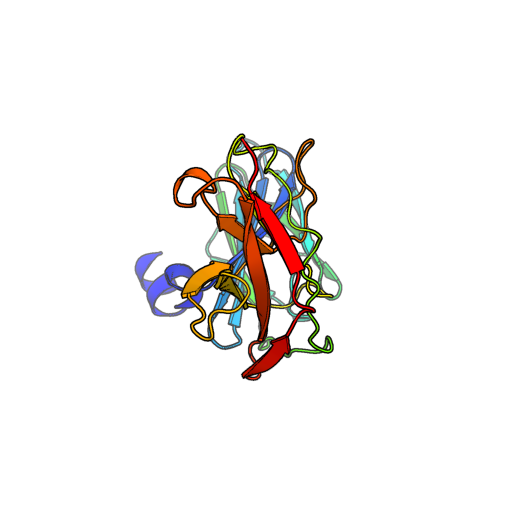64 ? 4.069 4.700 4.814 1.00 91.69 164 ASP A N 1
ATOM 1250 C CA . ASP A 1 164 ? 4.079 3.316 5.295 1.00 91.69 164 ASP A CA 1
ATOM 1251 C C . ASP A 1 164 ? 2.954 2.953 6.281 1.00 91.69 164 ASP A C 1
ATOM 1253 O O . ASP A 1 164 ? 3.024 1.938 6.981 1.00 91.69 164 ASP A O 1
ATOM 1257 N N . LEU A 1 165 ? 1.869 3.738 6.299 1.00 94.62 165 LEU A N 1
ATOM 1258 C CA . LEU A 1 165 ? 0.705 3.487 7.146 1.00 94.62 165 LEU A CA 1
ATOM 1259 C C . LEU A 1 165 ? -0.434 2.818 6.377 1.00 94.62 165 LEU A C 1
ATOM 1261 O O . LEU A 1 165 ? -0.840 3.261 5.305 1.00 94.62 165 LEU A O 1
ATOM 1265 N N . TYR A 1 166 ? -1.047 1.821 7.002 1.00 96.69 166 TYR A N 1
ATOM 1266 C CA . TYR A 1 166 ? -2.402 1.377 6.692 1.00 96.69 166 TYR A CA 1
ATOM 1267 C C . TYR A 1 166 ? -3.378 2.193 7.530 1.00 96.69 166 TYR A C 1
ATOM 1269 O O . TYR A 1 166 ? -3.147 2.392 8.728 1.00 96.69 166 TYR A O 1
ATOM 1277 N N . ARG A 1 167 ? -4.462 2.684 6.924 1.00 95.69 167 ARG A N 1
ATOM 1278 C CA . ARG A 1 167 ? -5.365 3.624 7.598 1.00 95.69 167 ARG A CA 1
ATOM 1279 C C . ARG A 1 167 ? -6.831 3.262 7.445 1.00 95.69 167 ARG A C 1
ATOM 1281 O O . ARG A 1 167 ? -7.283 2.865 6.377 1.00 95.69 167 ARG A O 1
ATOM 1288 N N . ALA A 1 168 ? -7.565 3.485 8.524 1.00 96.88 168 ALA A N 1
ATOM 1289 C CA . ALA A 1 168 ? -9.018 3.534 8.563 1.00 96.88 168 ALA A CA 1
ATOM 1290 C C . ALA A 1 168 ? -9.438 4.682 9.480 1.00 96.88 168 ALA A C 1
ATOM 1292 O O . ALA A 1 168 ? -8.617 5.241 10.213 1.00 96.88 168 ALA A O 1
ATOM 1293 N N . PHE A 1 169 ? -10.719 5.034 9.459 1.00 96.31 169 PHE A N 1
ATOM 1294 C CA . PHE A 1 16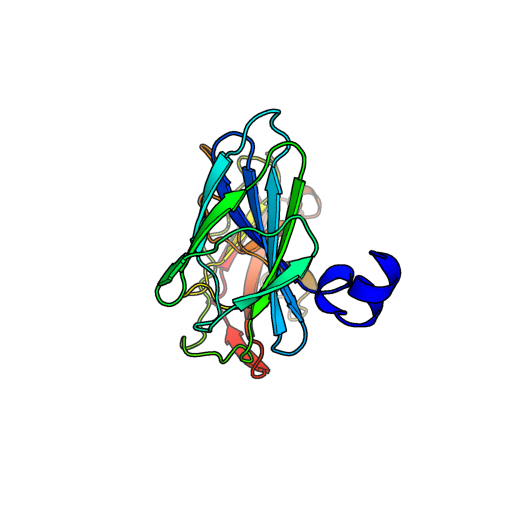9 ? -11.203 6.168 10.227 1.00 96.31 169 PHE A CA 1
ATOM 1295 C C . PHE A 1 169 ? -12.511 5.866 10.938 1.00 96.31 169 PHE A C 1
ATOM 1297 O O . PHE A 1 169 ? -13.349 5.104 10.456 1.00 96.31 169 PHE A O 1
ATOM 1304 N N . ILE A 1 170 ? -12.695 6.516 12.081 1.00 96.56 170 ILE A N 1
ATOM 1305 C CA . ILE A 1 170 ? -13.928 6.470 12.859 1.00 96.56 170 ILE A CA 1
ATOM 1306 C C . ILE A 1 170 ? -14.460 7.894 12.966 1.00 96.56 170 ILE A C 1
ATOM 1308 O O . ILE A 1 170 ? -13.726 8.816 13.311 1.00 96.56 170 ILE A O 1
ATOM 1312 N N . GLN A 1 171 ? -15.755 8.070 12.719 1.00 95.44 171 GLN A N 1
ATOM 1313 C CA . GLN A 1 171 ? -16.452 9.322 12.998 1.00 95.44 171 GLN A CA 1
ATOM 1314 C C . GLN A 1 171 ? -16.891 9.325 14.467 1.00 95.44 171 GLN A C 1
ATOM 1316 O O . GLN A 1 171 ? -17.889 8.671 14.790 1.00 95.44 171 GLN A O 1
ATOM 1321 N N . PRO A 1 172 ? -16.200 10.039 15.376 1.00 95.00 172 PRO A N 1
ATOM 1322 C CA . PRO A 1 172 ? -16.517 9.972 16.796 1.00 95.00 172 PRO A CA 1
ATOM 1323 C C . PRO A 1 172 ? -17.937 10.468 17.075 1.00 95.00 172 PRO A C 1
ATOM 1325 O O . PRO A 1 172 ? -18.589 9.925 17.956 1.00 95.00 172 PRO A O 1
ATOM 1328 N N . ARG A 1 173 ? -18.459 11.435 16.296 1.00 94.12 173 ARG A N 1
ATOM 1329 C CA . ARG A 1 173 ? -19.812 12.020 16.464 1.00 94.12 173 ARG A CA 1
ATOM 1330 C C . ARG A 1 173 ? -20.960 11.003 16.406 1.00 94.12 173 ARG A C 1
ATOM 1332 O O . ARG A 1 173 ? -22.078 11.335 16.780 1.00 94.12 173 ARG A O 1
ATOM 1339 N N . LYS A 1 174 ? -20.694 9.766 15.976 1.00 94.50 174 LYS A N 1
ATOM 1340 C CA . LYS A 1 174 ? -21.641 8.641 16.039 1.00 94.50 174 LYS A CA 1
ATOM 1341 C C . LYS A 1 174 ? -21.815 8.059 17.449 1.00 94.50 174 LYS A C 1
ATOM 1343 O O . LYS A 1 174 ? -22.641 7.169 17.636 1.00 94.50 174 LYS A O 1
ATOM 1348 N N . PHE A 1 175 ? -21.052 8.530 18.431 1.00 95.50 175 PHE A N 1
ATOM 1349 C CA . PHE A 1 175 ? -21.049 8.022 19.798 1.00 95.50 175 PHE A CA 1
ATOM 1350 C C . PHE A 1 175 ? -21.316 9.144 20.804 1.00 95.50 175 PHE A C 1
ATOM 1352 O O . PHE A 1 175 ? -21.005 10.310 20.572 1.00 95.50 175 PHE A O 1
ATOM 1359 N N . LYS A 1 176 ? -21.869 8.778 21.964 1.00 95.94 176 LYS A N 1
ATOM 1360 C CA . LYS A 1 176 ? -22.051 9.713 23.082 1.00 95.94 176 LYS A CA 1
ATOM 1361 C C . LYS A 1 176 ? -20.690 10.077 23.689 1.00 95.94 176 LYS A C 1
ATOM 1363 O O . LYS A 1 176 ? -19.811 9.214 23.774 1.00 95.94 176 LYS A O 1
ATOM 1368 N N . SER A 1 177 ? -20.543 11.314 24.172 1.00 96.62 177 SER A N 1
ATOM 1369 C CA . SER A 1 177 ? -19.387 11.710 24.994 1.00 96.62 177 SER A CA 1
ATOM 1370 C C . SER A 1 177 ? -19.220 10.748 26.178 1.00 96.62 177 SER A C 1
ATOM 1372 O O . SER A 1 177 ? -20.207 10.263 26.731 1.00 96.62 177 SER A O 1
ATOM 1374 N N . GLY A 1 178 ? -17.979 10.422 26.530 1.00 97.25 178 GLY A N 1
ATOM 1375 C CA . GLY A 1 178 ? -17.625 9.423 27.539 1.00 97.25 178 GLY A CA 1
ATOM 1376 C C . GLY A 1 178 ? -17.568 7.979 27.027 1.00 97.25 178 GLY A C 1
ATOM 1377 O O . GLY A 1 178 ? -17.084 7.108 27.747 1.00 97.25 178 GLY A O 1
ATOM 1378 N N . THR A 1 179 ? -17.995 7.697 25.789 1.00 97.94 179 THR A N 1
ATOM 1379 C CA . THR A 1 179 ? -17.882 6.346 25.211 1.00 97.94 179 THR A CA 1
ATOM 1380 C C . THR A 1 179 ? -16.415 5.982 24.990 1.00 97.94 179 THR A C 1
ATOM 1382 O O . THR A 1 179 ? -15.708 6.672 24.254 1.00 97.94 179 THR A O 1
ATOM 1385 N N . THR A 1 180 ? -15.964 4.866 25.565 1.00 98.38 180 THR A N 1
ATOM 1386 C CA . THR A 1 180 ? -14.670 4.267 25.217 1.00 98.38 180 THR A CA 1
ATOM 1387 C C . THR A 1 180 ? -14.841 3.263 24.085 1.00 98.38 180 THR A C 1
ATOM 1389 O O . THR A 1 180 ? -15.584 2.287 24.212 1.00 98.38 180 THR A O 1
ATOM 1392 N N . ILE A 1 181 ? -14.128 3.488 22.987 1.00 98.06 181 ILE A N 1
ATOM 1393 C CA . ILE A 1 181 ? -13.970 2.521 21.903 1.00 98.06 181 ILE A CA 1
ATOM 1394 C C . ILE A 1 181 ? -12.674 1.732 22.081 1.00 98.06 181 ILE A C 1
ATOM 1396 O O . ILE A 1 181 ? -11.691 2.243 22.619 1.00 98.06 181 ILE A O 1
ATOM 1400 N N . GLU A 1 182 ? -12.680 0.498 21.598 1.00 98.56 182 GLU A N 1
ATOM 1401 C CA . GLU A 1 182 ? -11.516 -0.372 21.459 1.00 98.56 182 GLU A CA 1
ATOM 1402 C C . GLU A 1 182 ? -11.358 -0.737 19.984 1.00 98.56 182 GLU A C 1
ATOM 1404 O O . GLU A 1 182 ? -12.349 -1.061 19.334 1.00 98.56 182 GLU A O 1
ATOM 1409 N N . ALA A 1 183 ? -10.140 -0.684 19.448 1.00 98.56 183 ALA A N 1
ATOM 1410 C CA . ALA A 1 183 ? -9.844 -1.009 18.057 1.00 98.56 183 ALA A CA 1
ATOM 1411 C C . ALA A 1 183 ? -8.673 -1.988 17.938 1.00 98.56 183 ALA A C 1
ATOM 1413 O O . ALA A 1 183 ? -7.766 -1.996 18.774 1.00 98.56 183 ALA A O 1
ATOM 1414 N N . VAL A 1 184 ? -8.690 -2.790 16.876 1.00 98.75 184 VAL A N 1
ATOM 1415 C CA . VAL A 1 184 ? -7.635 -3.743 16.516 1.00 98.75 184 VAL A CA 1
ATOM 1416 C C . VAL A 1 184 ? -7.364 -3.667 15.015 1.00 98.75 184 VAL A C 1
ATOM 1418 O O . VAL A 1 184 ? -8.283 -3.456 14.220 1.00 98.75 184 VAL A O 1
ATOM 1421 N N . ALA A 1 185 ? -6.098 -3.830 14.637 1.00 98.81 185 ALA A N 1
ATOM 1422 C CA . ALA A 1 185 ? -5.673 -4.029 13.260 1.00 98.81 185 ALA A CA 1
ATOM 1423 C C . ALA A 1 185 ? -5.308 -5.503 13.050 1.00 98.81 185 ALA A C 1
ATOM 1425 O O . ALA A 1 185 ? -4.612 -6.102 13.872 1.00 98.81 185 ALA A O 1
ATOM 1426 N N . ILE A 1 186 ? -5.786 -6.076 11.950 1.00 98.69 186 ILE A N 1
ATOM 1427 C CA . ILE A 1 186 ? -5.612 -7.482 11.592 1.00 98.69 186 ILE A CA 1
ATOM 1428 C C . ILE A 1 186 ? -4.939 -7.515 10.226 1.00 98.69 186 ILE A C 1
ATOM 1430 O O . ILE A 1 186 ? -5.568 -7.191 9.219 1.00 98.69 186 ILE A O 1
ATOM 1434 N N . ALA A 1 187 ? -3.659 -7.868 10.194 1.00 98.31 187 ALA A N 1
ATOM 1435 C CA . ALA A 1 187 ? -2.907 -7.991 8.956 1.00 98.31 187 ALA A CA 1
ATOM 1436 C C . ALA A 1 187 ? -3.037 -9.402 8.384 1.00 98.31 187 ALA A C 1
ATOM 1438 O O . ALA A 1 187 ? -3.007 -10.377 9.136 1.00 98.31 187 ALA A O 1
ATOM 1439 N N . ARG A 1 188 ? -3.140 -9.499 7.059 1.00 96.50 188 ARG A N 1
ATOM 1440 C CA . ARG A 1 188 ? -3.085 -10.742 6.290 1.00 96.50 188 ARG A CA 1
ATOM 1441 C C . ARG A 1 188 ? -2.152 -10.562 5.098 1.00 96.50 188 ARG A C 1
ATOM 1443 O O . ARG A 1 188 ? -2.298 -9.582 4.371 1.00 96.50 188 ARG A O 1
ATOM 1450 N N . ASN A 1 189 ? -1.223 -11.490 4.902 1.00 93.19 189 ASN A N 1
ATOM 1451 C CA . ASN A 1 189 ? -0.367 -11.519 3.714 1.00 93.19 189 ASN A CA 1
ATOM 1452 C C . ASN A 1 189 ? -0.871 -12.535 2.675 1.00 93.19 189 ASN A C 1
ATOM 1454 O O . ASN A 1 189 ? -1.850 -13.252 2.885 1.00 93.19 189 ASN A O 1
ATOM 1458 N N . GLU A 1 190 ? -0.167 -12.597 1.551 1.00 86.75 190 GLU A N 1
ATOM 1459 C CA . GLU A 1 190 ? -0.525 -13.418 0.390 1.00 86.75 190 GLU A CA 1
ATOM 1460 C C . GLU A 1 190 ? -0.369 -14.930 0.621 1.00 86.75 190 GLU A C 1
ATOM 1462 O O . GLU A 1 190 ? -0.997 -15.725 -0.072 1.00 86.75 190 GLU A O 1
ATOM 1467 N N . SER A 1 191 ? 0.420 -15.352 1.618 1.00 87.12 191 SER A N 1
ATOM 1468 C CA . SER A 1 191 ? 0.493 -16.758 2.047 1.00 87.12 191 SER A CA 1
ATOM 1469 C C . SER A 1 191 ? -0.648 -17.155 2.994 1.00 87.12 191 SER A C 1
ATOM 1471 O O . SER A 1 191 ? -0.740 -18.314 3.395 1.00 87.12 191 SER A O 1
ATOM 1473 N N . GLY A 1 192 ? -1.534 -16.217 3.344 1.00 90.12 192 GLY A N 1
ATOM 1474 C CA . GLY A 1 192 ? -2.658 -16.445 4.247 1.00 90.12 192 GLY A CA 1
ATOM 1475 C C . GLY A 1 192 ? -2.295 -16.380 5.731 1.00 90.12 192 GLY A C 1
ATOM 1476 O O . GLY A 1 192 ? -3.162 -16.637 6.569 1.00 90.12 192 GLY A O 1
ATOM 1477 N N . GLU A 1 193 ? -1.060 -16.008 6.081 1.00 95.00 193 GLU A N 1
ATOM 1478 C CA . GLU A 1 193 ? -0.694 -15.740 7.470 1.00 95.00 193 GLU A CA 1
ATOM 1479 C C . GLU A 1 193 ? -1.490 -14.545 7.995 1.00 95.00 193 GLU A C 1
ATOM 1481 O O . GLU A 1 193 ? -1.777 -13.590 7.268 1.00 95.00 193 GLU A O 1
ATOM 1486 N N . VAL A 1 194 ? -1.843 -14.589 9.281 1.00 97.94 194 VAL A N 1
ATOM 1487 C CA . VAL A 1 194 ? -2.616 -13.539 9.947 1.00 97.94 194 VAL A CA 1
ATOM 1488 C C . VAL A 1 194 ? -1.891 -13.083 11.205 1.00 97.94 194 VAL A C 1
ATOM 1490 O O . VAL A 1 194 ? -1.464 -13.902 12.016 1.00 97.94 194 VAL A O 1
ATOM 1493 N N . ALA A 1 195 ? -1.800 -11.768 11.398 1.00 98.31 195 ALA A N 1
ATOM 1494 C CA . ALA A 1 195 ? -1.274 -11.157 12.612 1.00 98.31 195 ALA A CA 1
ATOM 1495 C C . ALA A 1 195 ? -2.269 -10.151 13.196 1.00 98.31 195 ALA A C 1
ATOM 1497 O O . ALA A 1 195 ? -2.965 -9.445 12.467 1.00 98.31 195 ALA A O 1
ATOM 1498 N N . TYR A 1 196 ? -2.297 -10.055 14.523 1.00 98.62 196 TYR A N 1
ATOM 1499 C CA . TYR A 1 196 ? -3.172 -9.149 15.262 1.00 98.62 196 TYR A CA 1
ATOM 1500 C C . TYR A 1 196 ? -2.342 -8.111 16.004 1.00 98.62 196 TYR A C 1
ATOM 1502 O O . TYR A 1 196 ? -1.325 -8.436 16.620 1.00 98.62 196 TYR A O 1
ATOM 1510 N N . SER A 1 197 ? -2.794 -6.861 15.985 1.00 98.75 197 SER A N 1
ATOM 1511 C CA . SER A 1 197 ? -2.200 -5.821 16.811 1.00 98.75 197 SER A CA 1
ATOM 1512 C C . SER A 1 197 ? -2.626 -5.983 18.268 1.00 98.75 197 SER A C 1
ATOM 1514 O O . SER A 1 197 ? -3.625 -6.630 18.589 1.00 98.75 197 SER A O 1
ATOM 1516 N N . LYS A 1 198 ? -1.937 -5.281 19.170 1.00 98.50 198 LYS A N 1
ATOM 1517 C CA . LYS A 1 198 ? -2.527 -4.967 20.476 1.00 98.50 198 LYS A CA 1
ATOM 1518 C C . LYS A 1 198 ? -3.806 -4.145 20.273 1.00 98.50 198 LYS A C 1
ATOM 1520 O O . LYS A 1 198 ? -3.884 -3.346 19.334 1.00 98.50 198 LYS A O 1
ATOM 1525 N N . ILE A 1 199 ? -4.781 -4.331 21.160 1.00 98.44 199 ILE A N 1
ATOM 1526 C CA . ILE A 1 199 ? -5.990 -3.503 21.192 1.00 98.44 199 ILE A CA 1
ATOM 1527 C C . ILE A 1 199 ? -5.610 -2.103 21.676 1.00 98.44 199 ILE A C 1
ATOM 1529 O O . ILE A 1 199 ? -4.927 -1.955 22.689 1.00 98.44 199 ILE A O 1
ATOM 1533 N N . GLN A 1 200 ? -6.081 -1.083 20.967 1.00 98.56 200 GLN A N 1
ATOM 1534 C CA . GLN A 1 200 ? -5.967 0.315 21.375 1.00 98.56 200 GLN A CA 1
ATOM 1535 C C . GLN A 1 200 ? -7.320 0.823 21.855 1.00 98.56 200 GLN A C 1
ATOM 1537 O O . GLN A 1 200 ? -8.352 0.454 21.303 1.00 98.56 200 GLN A O 1
ATOM 1542 N N . SER A 1 201 ? -7.326 1.670 22.881 1.00 98.06 201 SER A N 1
ATOM 1543 C CA . SER A 1 201 ? -8.546 2.272 23.427 1.00 98.06 201 SER A CA 1
ATOM 1544 C C . SER A 1 201 ? -8.548 3.783 23.244 1.00 98.06 201 SER A C 1
ATOM 1546 O O . SER A 1 201 ? -7.499 4.419 23.329 1.00 98.06 201 SER A O 1
ATOM 1548 N N . PHE A 1 202 ? -9.730 4.367 23.061 1.00 98.25 202 PHE A N 1
ATOM 1549 C CA . PHE A 1 202 ? -9.914 5.817 23.031 1.00 98.25 202 PHE A CA 1
ATOM 1550 C C . PHE A 1 202 ? -11.249 6.206 23.655 1.00 98.25 202 PHE A C 1
ATOM 1552 O O . PHE A 1 202 ? -12.280 5.629 23.315 1.00 98.25 202 PHE A O 1
ATOM 1559 N N . THR A 1 203 ? -11.243 7.196 24.545 1.00 97.94 203 THR A N 1
ATOM 1560 C CA . THR A 1 203 ? -12.471 7.739 25.139 1.00 97.94 203 THR A CA 1
ATOM 1561 C C . THR A 1 203 ? -12.870 9.008 24.41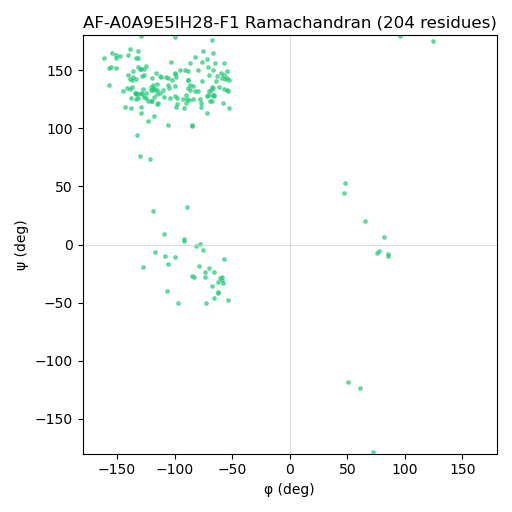2 1.00 97.94 203 THR A C 1
ATOM 1563 O O . THR A 1 203 ? -12.138 9.995 24.419 1.00 97.94 203 THR A O 1
ATOM 1566 N N . ILE A 1 204 ? -14.051 8.978 23.806 1.00 96.44 204 ILE A N 1
ATOM 1567 C CA . ILE A 1 204 ? -14.620 10.096 23.060 1.00 96.44 204 ILE A CA 1
ATOM 1568 C C . ILE A 1 204 ? -15.026 11.192 24.043 1.00 96.44 204 ILE A C 1
ATOM 1570 O O . ILE A 1 204 ? -15.734 10.924 25.012 1.00 96.44 204 ILE A O 1
ATOM 1574 N N . LYS A 1 205 ? -14.580 12.423 23.790 1.00 91.94 205 LYS A N 1
ATOM 1575 C CA . LYS A 1 205 ? -14.942 13.625 24.546 1.00 91.94 205 LYS A CA 1
ATOM 1576 C C . LYS A 1 205 ? -15.219 14.769 23.567 1.00 91.94 205 LYS A C 1
ATOM 1578 O O . LYS A 1 205 ? -14.523 14.866 22.553 1.00 91.94 205 LYS A O 1
ATOM 1583 N N . TYR A 1 206 ? -16.222 15.581 23.886 1.00 86.25 206 TYR A N 1
ATOM 1584 C CA . TYR A 1 206 ? -16.587 16.831 23.213 1.00 86.25 206 TYR A CA 1
ATOM 1585 C C . TYR A 1 206 ? -16.561 17.966 24.218 1.00 86.25 206 TYR A C 1
ATOM 1587 O O . TYR A 1 206 ? -16.868 17.666 25.397 1.00 86.25 206 TYR A O 1
#